Protein 6I8X (pdb70)

Secondary structure (DSSP, 8-state):
--SSSSPPPPGGG-EEEEEEEEESHHHHHHHTT--HHHHHHHHSS-EEEEEEE-TT--TT-EEEEEEESS-EEEEEEE-TT--EEEE-TTSSEEEEEEEEEETTEEEEEEEESS-TT-EEEEEEEEETTEEEEEEEETTEEEEEEEEE-/-PPPGGG-EEEEEEEEESHHHHHHHTT--HHHHHHHHH--EEEEEEE-TT--TT-EEEEEEESS-EEEEEEE-TT--EEEE-TTSSEEEEEEEEEETTEEEEEEEESS-TT-EEEEEEEEETTEEEEEEEETTEEEEEEEEE-

InterPro domains:
  IPR000463 Cytosolic fatty-acid binding [PR00178] (27-49)
  IPR000463 Cytosolic fatty-acid binding [PR00178] (91-107)
  IPR000463 Cytosolic fatty-acid binding [PR00178] (142-162)
  IPR000463 Cytosolic fatty-acid binding [PS00214] (29-46)
  IPR012674 Calycin [G3DSA:2.40.128.20] (17-162)
  IPR012674 Calycin [SSF50814] (25-162)
  IPR040094 Fatty acid-binding protein homologue 1/2/3/4 [PTHR22725] (1-163)

Foldseek 3Di:
DQPDPFDAQPPLPAAKWKFDDKDQQQVQVVLVPDDDVVSVCVVVKIWMKHKDAAPVPDPQFIWIKIDIPDDIFIDGGHHAPDWDWDQDRVRAIWTWHWHAPDNFKIKIWTAGPVHNVDIFIWIWGHDPQWIWIWGDHPRRIMIITIGGD/DAQDPLPAAKWWWDDKDQVQVQVVLVPDDDVRSCCVVVKIWMKHKDAAPVPDPQFIWIWIDIPDDIFIDGGDHAPDWDWDQDRVRAIWTWHWHAPDNFKIKIWTAGPVHNVDIFIWIWGDDPQWTWIWGDHPHRIMIITIGGD

Organism: Ascaris suum (NCBI:txid6253)

Nearest PDB structures (foldseek):
  6i8x-assembly2_B  TM=1.005E+00  e=1.042E-25  Ascaris suum
  6i9f-assembly1_A  TM=9.471E-01  e=2.952E-22  Ascaris suum
  7a9y-assembly1_AAA  TM=8.278E-01  e=1.808E-08  Homo sapiens
  2cbr-assembly1_A  TM=7.992E-01  e=4.791E-08  Bos taurus
  7aa0-assembly1_BBB  TM=8.099E-01  e=1.727E-07  Homo sapiens

Radius of gyration: 20.91 Å; Cα contacts (8 Å, |Δi|>4): 646; chains: 2; bounding box: 48×38×57 Å

Solvent-accessible surface area: 15368 Å² total; per-residue (Å²): 140,68,129,149,84,57,94,56,4,25,117,71,0,29,16,6,0,87,26,86,129,49,87,84,12,42,83,5,6,110,20,54,65,80,48,162,130,98,21,41,91,50,53,145,22,43,16,32,7,10,3,86,94,6,86,66,62,116,92,14,66,4,2,0,10,8,9,18,25,141,64,20,4,69,3,120,39,4,12,16,46,76,88,41,91,41,65,4,76,67,66,58,75,13,81,0,28,0,43,28,165,62,86,69,6,0,14,5,33,23,47,59,55,134,62,94,123,20,72,8,68,37,58,0,87,62,98,60,86,62,0,7,14,82,22,63,57,171,78,35,68,6,11,13,28,4,64,74,98,136,95,4,30,120,72,0,28,12,3,0,98,27,82,125,54,103,83,13,44,82,5,6,113,27,52,66,80,44,169,128,97,21,34,93,51,57,143,22,40,13,31,8,12,3,85,95,9,83,67,63,110,120,73,64,3,3,1,16,7,9,18,23,148,63,22,4,61,4,138,42,5,16,13,45,75,87,43,90,42,65,5,77,68,64,50,73,12,77,0,27,0,46,33,148,52,93,70,1,0,20,5,30,22,40,55,57,122,63,93,121,26,70,9,66,36,39,0,88,64,93,63,87,40,0,10,13,75,21,59,46,168,77,34,68,5,21,12,31,4,69,75,93

CATH classification: 2.40.128.20

B-factor: mean 47.13, std 15.4, range [23.74, 111.96]

Structure (mmCIF, N/CA/C/O backbone):
data_6I8X
#
_entry.id   6I8X
#
_cell.length_a   102.254
_cell.length_b   102.254
_cell.length_c   103.392
_cell.angle_alpha   90.00
_cell.angle_beta   90.00
_cell.angle_gamma   90.00
#
_symmetry.space_group_name_H-M   'I 4'
#
loop_
_entity.id
_entity.type
_entity.pdbx_description
1 polymer 'Fatty acid-binding protein homolog'
2 non-polymer 'VACCENIC ACID'
3 non-polymer 1,2-ETHANEDIOL
4 non-polymer TRIS(HYDROXYETHYL)AMINOMETHANE
5 water water
#
loop_
_atom_site.group_PDB
_atom_site.id
_atom_site.type_symbol
_atom_site.label_atom_id
_atom_site.label_alt_id
_atom_site.label_comp_id
_atom_site.label_asym_id
_atom_site.label_entity_id
_atom_site.label_seq_id
_atom_site.pdbx_PDB_ins_code
_atom_site.Cartn_x
_atom_site.Cartn_y
_atom_site.Cartn_z
_atom_site.occupancy
_atom_site.B_iso_or_equiv
_atom_site.auth_seq_id
_atom_site.auth_comp_id
_atom_site.auth_asym_id
_atom_site.auth_atom_id
_atom_site.pdbx_PDB_model_num
ATOM 1 N N . HIS A 1 1 ? 31.663 33.080 63.493 1.00 81.97 -5 HIS A N 1
ATOM 2 C CA . HIS A 1 1 ? 31.444 31.883 64.307 1.00 80.55 -5 HIS A CA 1
ATOM 3 C C . HIS A 1 1 ? 30.004 31.785 64.819 1.00 79.57 -5 HIS A C 1
ATOM 4 O O . HIS A 1 1 ? 29.393 32.792 65.192 1.00 79.99 -5 HIS A O 1
ATOM 11 N N . HIS A 1 2 ? 29.488 30.550 64.857 1.00 70.88 -4 HIS A N 1
ATOM 12 C CA . HIS A 1 2 ? 28.106 30.218 65.195 1.00 67.53 -4 HIS A CA 1
ATOM 13 C C . HIS A 1 2 ? 27.788 29.927 66.699 1.00 62.07 -4 HIS A C 1
ATOM 14 O O . HIS A 1 2 ? 26.619 29.638 66.998 1.00 61.28 -4 HIS A O 1
ATOM 21 N N . HIS A 1 3 ? 28.774 30.053 67.628 1.00 52.27 -3 HIS A N 1
ATOM 22 C CA . HIS A 1 3 ? 28.575 29.790 69.075 1.00 49.70 -3 HIS A CA 1
ATOM 23 C C . HIS A 1 3 ? 28.749 31.057 69.970 1.00 48.24 -3 HIS A C 1
ATOM 24 O O . HIS A 1 3 ? 29.408 31.014 71.023 1.00 45.35 -3 HIS A O 1
ATOM 31 N N . HIS A 1 4 ? 28.186 32.202 69.49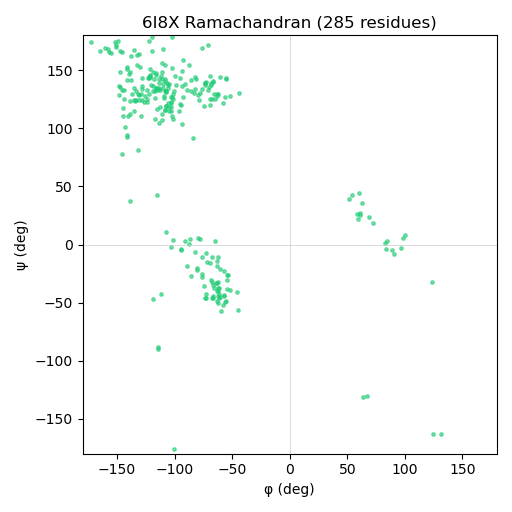8 1.00 43.05 -2 HIS A N 1
ATOM 32 C CA . HIS A 1 4 ? 28.332 33.504 70.143 1.00 42.32 -2 HIS A CA 1
ATOM 33 C C . HIS A 1 4 ? 27.038 34.345 70.179 1.00 43.81 -2 HIS A C 1
ATOM 34 O O . HIS A 1 4 ? 27.106 35.569 70.108 1.00 42.25 -2 HIS A O 1
ATOM 41 N N . GLY A 1 5 ? 25.884 33.703 70.379 1.00 40.72 -1 GLY A N 1
ATOM 42 C CA . GLY A 1 5 ? 24.635 34.447 70.532 1.00 41.77 -1 GLY A CA 1
ATOM 43 C C . GLY A 1 5 ? 23.516 34.104 69.578 1.00 45.63 -1 GLY A C 1
ATOM 44 O O . GLY A 1 5 ? 22.340 34.183 69.938 1.00 45.90 -1 GLY A O 1
ATOM 45 N N . SER A 1 6 ? 23.860 33.715 68.371 1.00 42.26 0 SER A N 1
ATOM 46 C CA . SER A 1 6 ? 22.854 33.320 67.395 1.00 41.26 0 SER A CA 1
ATOM 47 C C . SER A 1 6 ? 22.655 31.798 67.462 1.00 46.91 0 SER A C 1
ATOM 48 O O . SER A 1 6 ? 23.593 31.064 67.802 1.00 45.80 0 SER A O 1
ATOM 51 N N . LYS A 1 7 ? 21.421 31.335 67.163 1.00 44.36 1 LYS A N 1
ATOM 52 C CA . LYS A 1 7 ? 21.053 29.918 67.170 1.00 42.94 1 LYS A CA 1
ATOM 53 C C . LYS A 1 7 ? 21.469 29.230 65.859 1.00 43.77 1 LYS A C 1
ATOM 54 O O . LYS A 1 7 ? 21.438 29.863 64.804 1.00 42.03 1 LYS A O 1
ATOM 60 N N . THR A 1 8 ? 21.900 27.956 65.935 1.00 40.60 2 THR A N 1
ATOM 61 C CA . THR A 1 8 ? 22.276 27.182 64.739 1.00 40.41 2 THR A CA 1
ATOM 62 C C . THR A 1 8 ? 21.117 26.257 64.368 1.00 43.67 2 THR A C 1
ATOM 63 O O . THR A 1 8 ? 20.542 25.599 65.238 1.00 44.25 2 THR A O 1
ATOM 67 N N . LEU A 1 9 ? 20.748 26.242 63.090 1.00 38.67 3 LEU A N 1
ATOM 68 C CA . LEU A 1 9 ? 19.690 25.352 62.625 1.00 37.35 3 LEU A CA 1
ATOM 69 C C . LEU A 1 9 ? 20.286 23.937 62.593 1.00 40.88 3 LEU A C 1
ATOM 70 O O . LEU A 1 9 ? 21.298 23.720 61.924 1.00 40.65 3 LEU A O 1
ATOM 75 N N . PRO A 1 10 ? 19.729 22.981 63.359 1.00 38.35 4 PRO A N 1
ATOM 76 C CA . PRO A 1 10 ? 20.230 21.598 63.277 1.00 38.62 4 PRO A CA 1
ATOM 77 C C . PRO A 1 10 ? 20.191 21.075 61.831 1.00 41.60 4 PRO A C 1
ATOM 78 O O . PRO A 1 10 ? 19.264 21.414 61.105 1.00 40.07 4 PRO A O 1
ATOM 82 N N . ASP A 1 11 ? 21.205 20.269 61.418 1.00 39.77 5 ASP A N 1
ATOM 83 C CA . ASP A 1 11 ? 21.353 19.663 60.081 1.00 39.45 5 ASP A CA 1
ATOM 84 C C . ASP A 1 11 ? 20.133 18.855 59.638 1.00 40.77 5 ASP A C 1
ATOM 85 O O . ASP A 1 11 ? 19.908 18.701 58.444 1.00 39.59 5 ASP A O 1
ATOM 90 N N . LYS A 1 12 ? 19.374 18.343 60.626 1.00 35.37 6 LYS A N 1
ATOM 91 C CA . LYS A 1 12 ? 18.088 17.640 60.582 1.00 34.85 6 LYS A CA 1
ATOM 92 C C . LYS A 1 12 ? 17.121 18.392 59.643 1.00 37.66 6 LYS A C 1
ATOM 93 O O . LYS A 1 12 ? 16.326 17.778 58.953 1.00 37.27 6 LYS A O 1
ATOM 99 N N . PHE A 1 13 ? 17.131 19.733 59.715 1.00 33.07 7 PHE A N 1
ATOM 100 C CA . PHE A 1 13 ? 16.221 20.611 58.992 1.00 31.96 7 PHE A CA 1
ATOM 101 C C . PHE A 1 13 ? 16.761 21.129 57.669 1.00 36.83 7 PHE A C 1
ATOM 102 O O . PHE A 1 13 ? 16.028 21.782 56.943 1.00 39.16 7 PHE A O 1
ATOM 110 N N . LEU A 1 14 ? 18.009 20.825 57.340 1.00 33.56 8 LEU A N 1
ATOM 111 C CA . LEU A 1 14 ? 18.614 21.248 56.086 1.00 34.12 8 LEU A CA 1
ATOM 112 C C . LEU A 1 14 ? 18.310 20.280 54.965 1.00 36.52 8 LEU A C 1
ATOM 113 O O . LEU A 1 14 ? 18.320 19.060 55.170 1.00 36.33 8 LEU A O 1
ATOM 118 N N . G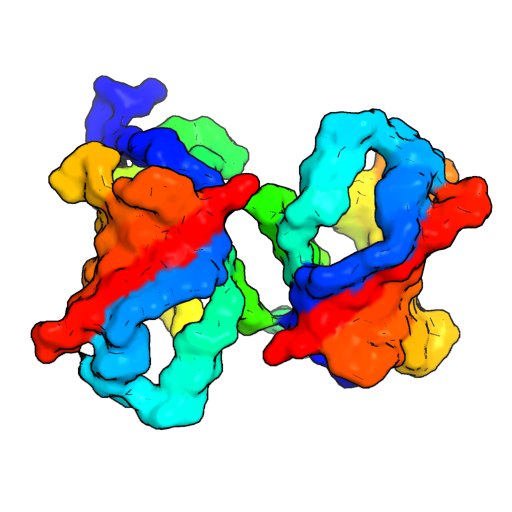LY A 1 15 ? 18.070 20.838 53.785 1.00 30.11 9 GLY A N 1
ATOM 119 C CA . GLY A 1 15 ? 17.824 20.051 52.590 1.00 28.82 9 GLY A CA 1
ATOM 120 C C . GLY A 1 15 ? 16.530 20.357 51.873 1.00 29.61 9 GLY A C 1
ATOM 121 O O . GLY A 1 15 ? 15.910 21.392 52.103 1.00 28.62 9 GLY A O 1
ATOM 122 N N . THR A 1 16 ? 16.140 19.431 51.009 1.00 26.52 10 THR A N 1
ATOM 123 C CA . THR A 1 16 ? 14.945 19.434 50.161 1.00 27.17 10 THR A CA 1
ATOM 124 C C . THR A 1 16 ? 13.959 18.395 50.689 1.00 30.61 10 THR A C 1
ATOM 125 O O . THR A 1 16 ? 14.324 17.241 50.903 1.00 29.46 10 THR A O 1
ATOM 129 N N . PHE A 1 17 ? 12.704 18.801 50.822 1.00 27.68 11 PHE A N 1
ATOM 130 C CA . PHE A 1 17 ? 11.641 17.948 51.347 1.00 27.76 11 PHE A CA 1
ATOM 131 C C . PHE A 1 17 ? 10.405 18.069 50.463 1.00 30.18 11 PHE A C 1
ATOM 132 O O . PHE A 1 17 ? 9.896 19.162 50.233 1.00 29.00 11 PHE A O 1
ATOM 140 N N . LYS A 1 18 ? 9.944 16.950 49.948 1.00 28.74 12 LYS A N 1
ATOM 141 C CA . LYS A 1 18 ? 8.783 16.918 49.054 1.00 28.81 12 LYS A CA 1
ATOM 142 C C . LYS A 1 18 ? 7.513 16.429 49.773 1.00 30.64 12 LYS A C 1
ATOM 143 O O . LYS A 1 18 ? 7.502 15.327 50.316 1.00 28.58 12 LYS A O 1
ATOM 149 N N . LEU A 1 19 ? 6.423 17.220 49.696 1.00 29.13 13 LEU A N 1
ATOM 150 C CA . LEU A 1 19 ? 5.106 16.848 50.241 1.00 29.48 13 LEU A CA 1
ATOM 151 C C . LEU A 1 19 ? 4.609 15.524 49.613 1.00 35.87 13 LEU A C 1
ATOM 152 O O . LEU A 1 19 ? 4.456 15.415 48.387 1.00 32.02 13 LEU A O 1
ATOM 157 N N . GLU A 1 20 ? 4.348 14.534 50.488 1.00 36.44 14 GLU A N 1
ATOM 158 C CA . GLU A 1 20 ? 3.925 13.183 50.137 1.00 37.26 14 GLU A CA 1
ATOM 159 C C . GLU A 1 20 ? 2.482 12.871 50.565 1.00 41.36 14 GLU A C 1
ATOM 160 O O . GLU A 1 20 ? 1.759 12.219 49.831 1.00 42.17 14 GLU A O 1
ATOM 166 N N . ARG A 1 21 ? 2.089 13.287 51.771 1.00 37.30 15 ARG A N 1
ATOM 167 C CA . ARG A 1 21 ? 0.778 13.029 52.368 1.00 37.05 15 ARG A CA 1
ATOM 168 C C . ARG A 1 21 ? 0.547 13.937 53.562 1.00 36.02 15 ARG A C 1
ATOM 169 O O . ARG A 1 21 ? 1.471 14.537 54.067 1.00 35.03 15 ARG A O 1
ATOM 177 N N . ASP A 1 22 ? -0.679 14.004 54.025 1.00 31.94 16 ASP A N 1
ATOM 178 C CA . ASP A 1 22 ? -1.081 14.791 55.173 1.00 31.78 16 ASP A CA 1
ATOM 179 C C . ASP A 1 22 ? -2.246 14.105 55.863 1.00 35.27 16 ASP A C 1
ATOM 180 O O . ASP A 1 22 ? -2.732 13.085 55.381 1.00 33.59 16 ASP A O 1
ATOM 185 N N . GLU A 1 23 ? -2.671 14.644 57.003 1.00 33.07 17 GLU A N 1
ATOM 186 C CA . GLU A 1 23 ? -3.762 14.108 57.818 1.00 33.28 17 GLU A CA 1
ATOM 187 C C . GLU A 1 23 ? -4.588 15.283 58.252 1.00 36.06 17 GLU A C 1
ATOM 188 O O . GLU A 1 23 ? -4.019 16.249 58.770 1.00 34.28 17 GLU A O 1
ATOM 194 N N . ASN A 1 24 ? -5.924 15.217 58.050 1.00 33.30 18 ASN A N 1
ATOM 195 C CA . ASN A 1 24 ? -6.878 16.242 58.488 1.00 32.68 18 ASN A CA 1
ATOM 196 C C . ASN A 1 24 ? -6.622 17.656 57.916 1.00 35.94 18 ASN A C 1
ATOM 197 O O . ASN A 1 24 ? -7.014 18.650 58.541 1.00 34.74 18 ASN A O 1
ATOM 202 N N . PHE A 1 25 ? -5.976 17.763 56.737 1.00 32.74 19 PHE A N 1
ATOM 203 C CA . PHE A 1 25 ? -5.706 19.099 56.165 1.00 31.68 19 PHE A CA 1
ATOM 204 C C . PHE A 1 25 ? -6.987 19.834 55.751 1.00 34.76 19 PHE A C 1
ATOM 205 O O . PHE A 1 25 ? -7.069 21.042 55.930 1.00 34.79 19 PHE A O 1
ATOM 213 N N . ASP A 1 26 ? -7.997 19.107 55.271 1.00 32.30 20 ASP A N 1
ATOM 214 C CA . ASP A 1 26 ? -9.280 19.686 54.853 1.00 32.60 20 ASP A CA 1
ATOM 215 C C . ASP A 1 26 ? -10.045 20.383 55.992 1.00 35.27 20 ASP A C 1
ATOM 216 O O . ASP A 1 26 ? -10.497 21.510 55.808 1.00 34.43 20 ASP A O 1
ATOM 221 N N . GLU A 1 27 ? -10.224 19.716 57.131 1.00 33.06 21 GLU A N 1
ATOM 222 C CA . GLU A 1 27 ? -10.939 20.332 58.252 1.00 34.82 21 GLU A CA 1
ATOM 223 C C . GLU A 1 27 ? -10.182 21.547 58.791 1.00 38.07 21 GLU A C 1
ATOM 224 O O . GLU A 1 27 ? -10.811 22.521 59.213 1.00 38.65 21 GLU A O 1
ATOM 230 N N . TYR A 1 28 ? -8.835 21.498 58.743 1.00 33.05 22 TYR A N 1
ATOM 231 C CA . TYR A 1 28 ? -7.975 22.603 59.154 1.00 32.41 22 TYR A CA 1
ATOM 232 C C . TYR A 1 28 ? -8.217 23.808 58.261 1.00 35.89 22 TYR A C 1
ATOM 233 O O . TYR A 1 28 ? -8.339 24.907 58.776 1.00 36.73 22 TYR A O 1
ATOM 242 N N . LEU A 1 29 ? -8.227 23.607 56.925 1.00 32.53 23 LEU A N 1
ATOM 243 C CA . LEU A 1 29 ? -8.456 24.669 55.938 1.00 33.11 23 LEU A CA 1
ATOM 244 C C . LEU A 1 29 ? -9.849 25.259 56.086 1.00 37.63 23 LEU A C 1
ATOM 245 O O . LEU A 1 29 ? -10.031 26.459 55.908 1.00 38.49 23 LEU A O 1
ATOM 250 N N . LYS A 1 30 ? -10.806 24.421 56.477 1.00 34.38 24 LYS A N 1
ATOM 251 C CA . LYS A 1 30 ? -12.186 24.804 56.761 1.00 35.82 24 LYS A CA 1
ATOM 252 C C . LYS A 1 30 ? -12.238 25.708 58.011 1.00 40.50 24 LYS A C 1
ATOM 253 O O . LYS A 1 30 ? -12.877 26.760 57.965 1.00 41.26 24 LYS A O 1
ATOM 259 N N . ALA A 1 31 ? -11.516 25.332 59.096 1.00 36.51 25 ALA A N 1
ATOM 260 C CA . ALA A 1 31 ? -11.461 26.114 60.344 1.00 37.13 25 ALA A CA 1
ATOM 261 C C . ALA A 1 31 ? -10.843 27.503 60.089 1.00 42.40 25 ALA A C 1
ATOM 262 O O . ALA A 1 31 ? -11.256 28.490 60.684 1.00 44.84 25 ALA A O 1
ATOM 264 N N . ARG A 1 32 ? -9.918 27.564 59.142 1.00 38.67 26 ARG A N 1
ATOM 265 C CA . ARG A 1 32 ? -9.209 28.747 58.672 1.00 39.37 26 ARG A CA 1
ATOM 266 C C . ARG A 1 32 ? -10.089 29.626 57.741 1.00 45.11 26 ARG A C 1
ATOM 267 O O . ARG A 1 32 ? -9.707 30.745 57.431 1.00 47.02 26 ARG A O 1
ATOM 275 N N . GLY A 1 33 ? -11.247 29.118 57.308 1.00 40.80 27 GLY A N 1
ATOM 276 C CA . GLY A 1 33 ? -12.187 29.878 56.497 1.00 40.65 27 GLY A CA 1
ATOM 277 C C . GLY A 1 33 ? -12.207 29.638 55.004 1.00 43.78 27 GLY A C 1
ATOM 278 O O . GLY A 1 33 ? -12.916 30.349 54.290 1.00 44.48 27 GLY A O 1
ATOM 279 N N . TYR A 1 34 ? -11.482 28.627 54.509 1.00 38.61 28 TYR A N 1
ATOM 280 C CA . TYR A 1 34 ? -11.503 28.313 53.086 1.00 36.78 28 TYR A CA 1
ATOM 281 C C . TYR A 1 34 ? -12.730 27.508 52.652 1.00 39.38 28 TYR A C 1
ATOM 282 O O . TYR A 1 34 ? -13.051 26.456 53.232 1.00 37.54 28 TYR A O 1
ATOM 291 N N . GLY A 1 35 ? -13.392 28.015 51.609 1.00 36.07 29 GLY A N 1
ATOM 292 C CA . GLY A 1 35 ? -14.513 27.364 50.936 1.00 35.37 29 GLY A CA 1
ATOM 293 C C . GLY A 1 35 ? -14.011 26.157 50.151 1.00 36.96 29 GLY A C 1
ATOM 294 O O . GLY A 1 35 ? -12.787 25.942 50.026 1.00 33.32 29 GLY A O 1
ATOM 295 N N . TRP A 1 36 ? -14.952 25.354 49.626 1.00 33.52 30 TRP A N 1
ATOM 296 C CA . TRP A 1 36 ? -14.638 24.079 48.984 1.00 33.57 30 TRP A CA 1
ATOM 297 C C . TRP A 1 36 ? -13.609 24.173 47.809 1.00 36.04 30 TRP A C 1
ATOM 298 O O . TRP A 1 36 ? -12.662 23.387 47.782 1.00 34.79 30 TRP A O 1
ATOM 309 N N . ILE A 1 37 ? -13.810 25.100 46.872 1.00 33.45 31 ILE A N 1
ATOM 310 C CA . ILE A 1 37 ? -12.979 25.302 45.680 1.00 33.08 31 ILE A CA 1
ATOM 311 C C . ILE A 1 37 ? -11.528 25.586 46.055 1.00 36.82 31 ILE A C 1
ATOM 312 O O . ILE A 1 37 ? -10.614 24.897 45.572 1.00 36.35 31 ILE A O 1
ATOM 317 N N . MET A 1 38 ? -11.319 26.573 46.955 1.00 34.43 32 MET A N 1
ATOM 318 C CA . MET A 1 38 ? -10.009 26.971 47.445 1.00 33.59 32 MET A CA 1
ATOM 319 C C . MET A 1 38 ? -9.325 25.856 48.188 1.00 36.44 32 MET A C 1
ATOM 320 O O . MET A 1 38 ? -8.139 25.641 47.965 1.00 37.59 32 MET A O 1
ATOM 325 N N . ARG A 1 39 ? -10.063 25.095 49.004 1.00 32.75 33 ARG A N 1
ATOM 326 C CA . ARG A 1 39 ? -9.499 23.950 49.731 1.00 32.68 33 ARG A CA 1
ATOM 327 C C . ARG A 1 39 ? -8.958 22.887 48.794 1.00 34.04 33 ARG A C 1
ATOM 328 O O . ARG A 1 39 ? -7.897 22.352 49.064 1.00 33.75 33 ARG A O 1
ATOM 336 N N . GLN A 1 40 ? -9.679 22.570 47.708 1.00 30.47 34 GLN A N 1
ATOM 337 C CA . GLN A 1 40 ? -9.225 21.530 46.776 1.00 30.28 34 GLN A CA 1
ATOM 338 C C . GLN A 1 40 ? -7.901 21.877 46.164 1.00 34.58 34 GLN A C 1
ATOM 339 O O . GLN A 1 40 ? -7.041 21.008 46.115 1.00 34.06 34 GLN A O 1
ATOM 345 N N . VAL A 1 41 ? -7.729 23.146 45.715 1.00 32.52 35 VAL A N 1
ATOM 346 C CA . VAL A 1 41 ? -6.520 23.601 45.011 1.00 33.22 35 VAL A CA 1
ATOM 347 C C . VAL A 1 41 ? -5.380 23.751 45.994 1.00 37.97 35 VAL A C 1
ATOM 348 O O . VAL A 1 41 ? -4.249 23.390 45.656 1.00 37.45 35 VAL A O 1
ATOM 352 N N . ILE A 1 42 ? -5.677 24.193 47.233 1.00 35.81 36 ILE A N 1
ATOM 353 C CA . ILE A 1 42 ? -4.647 24.293 48.272 1.00 34.82 36 ILE A CA 1
ATOM 354 C C . ILE A 1 42 ? -4.132 22.908 48.702 1.00 41.25 36 ILE A C 1
ATOM 355 O O . ILE A 1 42 ? -2.914 22.722 48.845 1.00 39.94 36 ILE A O 1
ATOM 360 N N . LYS A 1 43 ? -5.053 21.961 48.944 1.00 39.61 37 LYS A N 1
ATOM 361 C CA . LYS A 1 43 ? -4.680 20.650 49.487 1.00 40.78 37 LYS A CA 1
ATOM 362 C C . LYS A 1 43 ? -4.130 19.656 48.456 1.00 46.73 37 LYS A C 1
ATOM 363 O O . LYS A 1 43 ? -3.446 18.70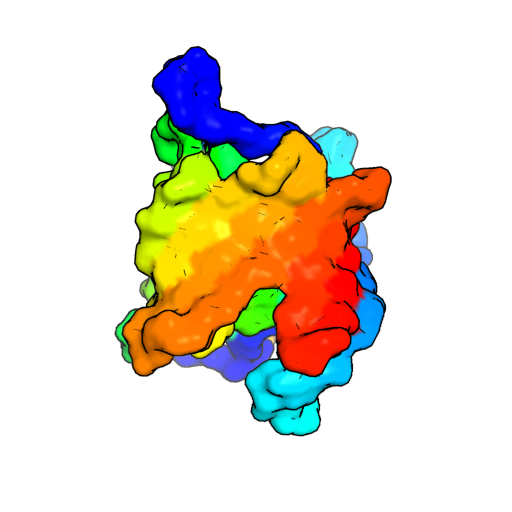7 48.839 1.00 47.68 37 LYS A O 1
ATOM 369 N N . LEU A 1 44 ? -4.394 19.851 47.184 1.00 44.76 38 LEU A N 1
ATOM 370 C CA . LEU A 1 44 ? -3.872 18.884 46.243 1.00 45.69 38 LEU A CA 1
ATOM 371 C C . LEU A 1 44 ? -2.698 19.445 45.424 1.00 45.20 38 LEU A C 1
ATOM 372 O O . LEU A 1 44 ? -2.180 18.771 44.543 1.00 44.40 38 LEU A O 1
ATOM 377 N N . ALA A 1 45 ? -2.179 20.617 45.818 1.00 39.42 39 ALA A N 1
ATOM 378 C CA . ALA A 1 45 ? -1.008 21.169 45.151 1.00 37.99 39 ALA A CA 1
ATOM 379 C C . ALA A 1 45 ? 0.298 20.543 45.652 1.00 37.45 39 ALA A C 1
ATOM 380 O O . ALA A 1 45 ? 0.439 20.270 46.857 1.00 34.46 39 ALA A O 1
ATOM 382 N N . GLY A 1 46 ? 1.232 20.348 44.712 1.00 31.89 40 GLY A N 1
ATOM 383 C CA . GLY A 1 46 ? 2.573 19.836 44.975 1.00 30.74 40 GLY A CA 1
ATOM 384 C C . GLY A 1 46 ? 3.368 20.893 45.713 1.00 35.32 40 GLY A C 1
ATOM 385 O O . GLY A 1 46 ? 3.266 22.086 45.391 1.00 35.06 40 GLY A O 1
ATOM 386 N N . VAL A 1 47 ? 4.102 20.477 46.759 1.00 29.80 41 VAL A N 1
ATOM 387 C CA . VAL A 1 47 ? 4.934 21.372 47.578 1.00 28.42 41 VAL A CA 1
ATOM 388 C C . VAL A 1 47 ? 6.327 20.747 47.793 1.00 33.27 41 VAL A C 1
ATOM 389 O O . VAL A 1 47 ? 6.468 19.560 48.110 1.00 33.03 41 VAL A O 1
ATOM 393 N N . THR A 1 48 ? 7.345 21.559 47.576 1.00 30.67 42 THR A N 1
ATOM 394 C CA . THR A 1 48 ? 8.729 21.221 47.812 1.00 30.22 42 THR A CA 1
ATOM 395 C C . THR A 1 48 ? 9.296 22.325 48.705 1.00 33.05 42 THR A C 1
ATOM 396 O O . THR A 1 48 ? 9.252 23.504 48.340 1.00 32.21 42 THR A O 1
ATOM 400 N N . LYS A 1 49 ? 9.820 21.935 49.862 1.00 29.87 43 LYS A N 1
ATOM 401 C CA . LYS A 1 49 ? 10.425 22.867 50.806 1.00 29.89 43 LYS A CA 1
ATOM 402 C C . LYS A 1 49 ? 11.924 22.726 50.750 1.00 32.29 43 LYS A C 1
ATOM 403 O O . LYS A 1 49 ? 12.432 21.630 50.619 1.00 31.58 43 LYS A O 1
ATOM 409 N N . LYS A 1 50 ? 12.633 23.840 50.787 1.00 31.05 44 LYS A N 1
ATOM 410 C CA . LYS A 1 50 ? 14.097 23.833 50.746 1.00 30.65 44 LYS A CA 1
ATOM 411 C C . LYS A 1 50 ? 14.601 24.706 51.838 1.00 34.46 44 LYS A C 1
ATOM 412 O O . LYS A 1 50 ? 14.128 25.819 51.987 1.00 34.87 44 LYS A O 1
ATOM 418 N N . PHE A 1 51 ? 15.509 24.178 52.638 1.00 32.14 45 PHE A N 1
ATOM 419 C CA . PHE A 1 51 ? 16.187 24.891 53.722 1.00 32.12 45 PHE A CA 1
ATOM 420 C C . PHE A 1 51 ? 17.677 24.722 53.473 1.00 36.21 45 PHE A C 1
ATOM 421 O O . PHE A 1 51 ? 18.149 23.604 53.257 1.00 35.57 45 PHE A O 1
ATOM 429 N N . ARG A 1 52 ? 18.413 25.829 53.450 1.00 34.08 46 ARG A N 1
ATOM 430 C CA . ARG A 1 52 ? 19.859 25.776 53.284 1.00 34.58 46 ARG A CA 1
ATOM 431 C C . ARG A 1 52 ? 20.555 26.881 54.082 1.00 38.68 46 ARG A C 1
ATOM 432 O O . ARG A 1 52 ? 19.902 27.850 54.479 1.00 36.70 46 ARG A O 1
ATOM 440 N N . ASN A 1 53 ? 21.896 26.760 54.252 1.00 37.06 47 ASN A N 1
ATOM 441 C CA . ASN A 1 53 ? 22.751 27.799 54.826 1.00 38.19 47 ASN A CA 1
ATOM 442 C C . ASN A 1 53 ? 22.685 28.911 53.777 1.00 43.83 47 ASN A C 1
ATOM 443 O O . ASN A 1 53 ? 22.619 28.603 52.588 1.00 43.75 47 ASN A O 1
ATOM 448 N N . ALA A 1 54 ? 22.621 30.178 54.197 1.00 42.47 48 ALA A N 1
ATOM 449 C CA . ALA A 1 54 ? 22.498 31.308 53.260 1.00 42.89 48 ALA A CA 1
ATOM 450 C C . ALA A 1 54 ? 23.543 31.297 52.141 1.00 48.57 48 ALA A C 1
ATOM 451 O O . ALA A 1 54 ? 24.736 31.223 52.420 1.00 48.49 48 ALA A O 1
ATOM 453 N N . ALA A 1 55 ? 23.085 31.402 50.876 1.00 46.94 49 ALA A N 1
ATOM 454 C CA . ALA A 1 55 ? 23.943 31.435 49.685 1.00 48.15 49 ALA A CA 1
ATOM 455 C C . ALA A 1 55 ? 24.973 32.579 49.755 1.00 53.48 49 ALA A C 1
ATOM 456 O O . ALA A 1 55 ? 26.029 32.494 49.130 1.00 53.91 49 ALA A O 1
ATOM 458 N N . SER A 1 56 ? 24.678 33.623 50.555 1.00 50.19 50 SER A N 1
ATOM 459 C CA . SER A 1 56 ? 25.554 34.778 50.777 1.00 51.15 50 SER A CA 1
ATOM 460 C C . SER A 1 56 ? 26.800 34.432 51.643 1.00 56.16 50 SER A C 1
ATOM 461 O O . SER A 1 56 ? 27.743 35.230 51.710 1.00 58.17 50 SER A O 1
ATOM 464 N N . GLY A 1 57 ? 26.775 33.276 52.310 1.00 50.73 51 GLY A N 1
ATOM 465 C CA . GLY A 1 57 ? 27.883 32.798 53.130 1.00 50.38 51 GLY A CA 1
ATOM 466 C C . GLY A 1 57 ? 27.926 33.322 54.549 1.00 54.43 51 GLY A C 1
ATOM 467 O O . GLY A 1 57 ? 28.863 33.003 55.292 1.00 53.03 51 GLY A O 1
ATOM 468 N N . LYS A 1 58 ? 26.915 34.119 54.947 1.00 52.00 52 LYS A N 1
ATOM 469 C CA . LYS A 1 58 ? 26.838 34.673 56.309 1.00 52.17 52 LYS A CA 1
ATOM 470 C C . LYS A 1 58 ? 26.547 33.538 57.319 1.00 53.52 52 LYS A C 1
ATOM 471 O O . LYS A 1 58 ? 25.546 32.832 57.156 1.00 51.61 52 LYS A O 1
ATOM 477 N N . PRO A 1 59 ? 27.441 33.296 58.315 1.00 49.82 53 PRO A N 1
ATOM 478 C CA . PRO A 1 59 ? 27.182 32.217 59.296 1.00 48.33 53 PRO A CA 1
ATOM 479 C C . PRO A 1 59 ? 25.894 32.426 60.108 1.00 50.17 53 PRO A C 1
ATOM 480 O O . PRO A 1 59 ? 25.553 33.568 60.435 1.00 48.96 53 PRO A O 1
ATOM 484 N N . ASP A 1 60 ? 25.184 31.306 60.425 1.00 45.03 54 ASP A N 1
ATOM 485 C CA . ASP A 1 60 ? 23.903 31.264 61.167 1.00 43.33 54 ASP A CA 1
ATOM 486 C C . ASP A 1 60 ? 22.774 32.064 60.466 1.00 43.81 54 ASP A C 1
ATOM 487 O O . ASP A 1 60 ? 21.778 32.444 61.090 1.00 41.26 54 ASP A O 1
ATOM 492 N N . ARG A 1 61 ? 22.938 32.276 59.156 1.00 39.43 55 ARG A N 1
ATOM 493 C CA . ARG A 1 61 ? 21.919 32.845 58.286 1.00 39.45 55 ARG A CA 1
ATOM 494 C C . ARG A 1 61 ? 21.493 31.772 57.297 1.00 43.97 55 ARG A C 1
ATOM 495 O O . ARG A 1 61 ? 22.315 30.934 56.880 1.00 43.47 55 ARG A O 1
ATOM 503 N N . TYR A 1 62 ? 20.182 31.745 56.990 1.00 39.32 56 TYR A N 1
ATOM 504 C CA . TYR A 1 62 ? 19.582 30.710 56.157 1.00 35.88 56 TYR A CA 1
ATOM 505 C C . TYR A 1 62 ? 18.712 31.224 55.044 1.00 39.92 56 TYR A C 1
ATOM 506 O O . TYR A 1 62 ? 18.260 32.369 55.060 1.00 39.63 56 TYR A O 1
ATOM 515 N N . ASP A 1 63 ? 18.436 30.333 54.096 1.00 36.28 57 ASP A N 1
ATOM 516 C CA . ASP A 1 63 ? 17.496 30.553 53.008 1.00 36.12 57 ASP A CA 1
ATOM 517 C C . ASP A 1 63 ? 16.453 29.453 53.069 1.00 38.92 57 ASP A C 1
ATOM 518 O O . ASP A 1 63 ? 16.768 28.304 53.396 1.00 39.43 57 ASP A O 1
ATOM 523 N N . MET A 1 64 ? 15.227 29.795 52.767 1.00 34.70 58 MET A N 1
ATOM 524 C CA . MET A 1 64 ? 14.171 28.801 52.670 1.00 34.79 58 MET A CA 1
ATOM 525 C C . MET A 1 64 ? 13.260 29.154 51.497 1.00 35.84 58 MET A C 1
ATOM 526 O O . MET A 1 64 ? 12.988 30.321 51.215 1.00 33.95 58 MET A O 1
ATOM 531 N N . GLU A 1 65 ? 12.825 28.128 50.804 1.00 33.08 59 GLU A N 1
ATOM 532 C CA . GLU A 1 65 ? 11.935 28.254 49.659 1.00 32.68 59 GLU A CA 1
ATOM 533 C C . GLU A 1 65 ? 10.753 27.348 49.845 1.00 35.00 59 GLU A C 1
ATOM 534 O O . GLU A 1 65 ? 10.896 26.227 50.323 1.00 34.99 59 GLU A O 1
ATOM 540 N N . ASN A 1 66 ? 9.599 27.814 49.418 1.00 32.20 60 ASN A N 1
ATOM 541 C CA . ASN A 1 66 ? 8.379 27.035 49.317 1.00 32.10 60 ASN A CA 1
ATOM 542 C C . ASN A 1 66 ? 8.082 27.050 47.837 1.00 35.14 60 ASN A C 1
ATOM 543 O O . ASN A 1 66 ? 7.750 28.105 47.304 1.00 35.91 60 ASN A O 1
ATOM 548 N N . LEU A 1 67 ? 8.280 25.915 47.166 1.00 31.81 61 LEU A N 1
ATOM 549 C CA . LEU A 1 67 ? 8.028 25.752 45.735 1.00 32.02 61 LEU A CA 1
ATOM 550 C C . LEU A 1 67 ? 6.746 24.960 45.568 1.00 34.79 61 LEU A C 1
ATOM 551 O O . LEU A 1 67 ? 6.662 23.828 46.032 1.00 34.04 61 LEU A O 1
ATOM 556 N N . THR A 1 68 ? 5.708 25.586 45.007 1.00 32.65 62 THR A N 1
ATOM 557 C CA . THR A 1 68 ? 4.414 24.901 44.816 1.00 32.59 62 THR A CA 1
ATOM 558 C C . THR A 1 68 ? 4.038 24.924 43.344 1.00 37.23 62 THR A C 1
ATOM 559 O O . THR A 1 68 ? 4.764 25.510 42.549 1.00 36.93 62 THR A O 1
ATOM 563 N N . THR A 1 69 ? 2.935 24.264 42.987 1.00 35.36 63 THR A N 1
ATOM 564 C CA . THR A 1 69 ? 2.358 24.192 41.630 1.00 36.10 63 THR A CA 1
ATOM 565 C C . THR A 1 69 ? 2.187 25.593 41.050 1.00 39.87 63 THR A C 1
ATOM 566 O O . THR A 1 69 ? 2.492 25.808 39.871 1.00 40.00 63 THR A O 1
ATOM 570 N N . LYS A 1 70 ? 1.764 26.561 41.886 1.00 35.25 64 LYS A N 1
ATOM 571 C CA . LYS A 1 70 ? 1.579 27.923 41.393 1.00 36.53 64 LYS A CA 1
ATOM 572 C C . LYS A 1 70 ? 2.560 28.924 42.035 1.00 45.01 64 LYS A C 1
ATOM 573 O O . LYS A 1 70 ? 3.658 29.112 41.515 1.00 48.54 64 LYS A O 1
ATOM 579 N N . LYS A 1 71 ? 2.196 29.527 43.150 1.00 39.89 65 LYS A N 1
ATOM 580 C CA . LYS A 1 71 ? 3.013 30.493 43.868 1.00 39.08 65 LYS A CA 1
ATOM 581 C C . LYS A 1 71 ? 4.249 29.872 44.505 1.00 39.52 65 LYS A C 1
ATOM 582 O O . LYS A 1 71 ? 4.159 28.816 45.111 1.00 38.36 65 LYS A O 1
ATOM 588 N N . ASP A 1 72 ? 5.385 30.568 44.420 1.00 36.70 66 ASP A N 1
ATOM 589 C CA . ASP A 1 72 ? 6.633 30.199 45.094 1.00 35.24 66 ASP A CA 1
ATOM 590 C C . ASP A 1 72 ? 7.054 31.342 46.012 1.00 39.46 66 ASP A C 1
ATOM 591 O O . ASP A 1 72 ? 6.785 32.493 45.695 1.00 39.79 66 ASP A O 1
ATOM 596 N N . THR A 1 73 ? 7.655 31.026 47.171 1.00 35.23 67 THR A N 1
ATOM 597 C CA . THR A 1 73 ? 8.219 32.011 48.106 1.00 34.73 67 THR A CA 1
ATOM 598 C C . THR A 1 73 ? 9.711 31.750 48.245 1.00 38.55 67 THR A C 1
ATOM 599 O O . THR A 1 73 ? 10.164 30.620 48.063 1.00 36.08 67 THR A O 1
ATOM 603 N N . HIS A 1 74 ? 10.488 32.812 48.483 1.00 38.08 68 HIS A N 1
ATOM 604 C CA . HIS A 1 74 ? 11.943 32.737 48.591 1.00 38.20 68 HIS A CA 1
ATOM 605 C C . HIS A 1 74 ? 12.388 33.716 49.668 1.00 41.55 68 HIS A C 1
ATOM 606 O O . HIS A 1 74 ? 12.457 34.931 49.428 1.00 41.57 68 HIS A O 1
ATOM 613 N N . HIS A 1 75 ? 12.669 33.178 50.862 1.00 37.06 69 HIS A N 1
ATOM 614 C CA . HIS A 1 75 ? 13.115 33.947 52.032 1.00 35.95 69 HIS A CA 1
ATOM 615 C C . HIS A 1 75 ? 14.630 33.798 52.182 1.00 38.90 69 HIS A C 1
ATOM 616 O O . HIS A 1 75 ? 15.114 32.718 52.505 1.00 37.03 69 HIS A O 1
ATOM 623 N N . LYS A 1 76 ? 15.372 34.879 51.886 1.00 37.18 70 LYS A N 1
ATOM 624 C CA . LYS A 1 76 ? 16.839 34.894 51.887 1.00 37.25 70 LYS A CA 1
ATOM 625 C C . LYS A 1 76 ? 17.476 35.624 53.045 1.00 43.14 70 LYS A C 1
ATOM 626 O O . LYS A 1 76 ? 17.041 36.716 53.411 1.00 43.20 70 LYS A O 1
ATOM 632 N N . ASP A 1 77 ? 18.560 35.029 53.575 1.00 40.93 71 ASP A N 1
ATOM 633 C CA . ASP A 1 77 ? 19.414 35.543 54.642 1.00 42.33 71 ASP A CA 1
ATOM 634 C C . ASP A 1 77 ? 18.713 35.800 55.964 1.00 42.78 71 ASP A C 1
ATOM 635 O O . ASP A 1 77 ? 18.977 36.822 56.603 1.00 44.36 71 ASP A O 1
ATOM 640 N N . TRP A 1 78 ? 17.864 34.876 56.398 1.00 35.57 72 TRP A N 1
ATOM 641 C CA . TRP A 1 78 ? 17.204 35.049 57.688 1.00 34.62 72 TRP A CA 1
ATOM 642 C C . TRP A 1 78 ? 17.978 34.363 58.846 1.00 38.35 72 TRP A C 1
ATOM 643 O O . TRP A 1 78 ? 18.796 33.475 58.614 1.00 37.50 72 TRP A O 1
ATOM 654 N N . ALA A 1 79 ? 17.733 34.809 60.073 1.00 34.12 73 ALA A N 1
ATOM 655 C CA . ALA A 1 79 ? 18.351 34.238 61.254 1.00 34.52 73 ALA A CA 1
ATOM 656 C C . ALA A 1 79 ? 17.252 33.737 62.186 1.00 39.98 73 ALA A C 1
ATOM 657 O O . ALA A 1 79 ? 16.141 34.285 62.185 1.00 40.41 73 ALA A O 1
ATOM 659 N N . LEU A 1 80 ? 17.547 32.698 62.980 1.00 37.07 74 LEU A N 1
ATOM 660 C CA . LEU A 1 80 ? 16.595 32.180 63.972 1.00 37.08 74 LEU A CA 1
ATOM 661 C C . LEU A 1 80 ? 16.355 33.243 65.082 1.00 42.22 74 LEU A C 1
ATOM 662 O O . LEU A 1 80 ? 17.309 33.863 65.581 1.00 41.60 74 LEU A O 1
ATOM 667 N N . GLY A 1 81 ? 15.075 33.520 65.351 1.00 39.94 75 GLY A N 1
ATOM 668 C CA . GLY A 1 81 ? 14.623 34.518 66.320 1.00 40.25 75 GLY A CA 1
ATOM 669 C C . GLY A 1 81 ? 14.587 35.938 65.783 1.00 45.85 75 GLY A C 1
ATOM 670 O O . GLY A 1 81 ? 14.249 36.867 66.518 1.00 49.06 75 GLY A O 1
ATOM 671 N N . GLU A 1 82 ? 14.932 36.145 64.503 1.00 40.82 76 GLU A N 1
ATOM 672 C CA . GLU A 1 82 ? 14.925 37.489 63.913 1.00 39.95 76 GLU A CA 1
ATOM 673 C C . GLU A 1 82 ? 13.803 37.659 62.872 1.00 43.89 76 GLU A C 1
ATOM 674 O O . GLU A 1 82 ? 13.817 37.044 61.800 1.00 42.67 76 GLU A O 1
ATOM 680 N N . GLU A 1 83 ? 12.824 38.503 63.207 1.00 42.10 77 GLU A N 1
ATOM 681 C CA . GLU A 1 83 ? 11.663 38.811 62.370 1.00 40.68 77 GLU A CA 1
ATOM 682 C C . GLU A 1 83 ? 12.077 39.567 61.102 1.00 44.24 77 GLU A C 1
ATOM 683 O O . GLU A 1 83 ? 12.924 40.460 61.164 1.00 45.37 77 GLU A O 1
ATOM 689 N N . PHE A 1 84 ? 11.459 39.218 59.970 1.00 38.24 78 PHE A N 1
ATOM 690 C CA . PHE A 1 84 ? 11.648 39.863 58.669 1.00 37.30 78 PHE A CA 1
ATOM 691 C C . PHE A 1 84 ? 10.276 40.009 58.000 1.00 44.25 78 PHE A C 1
ATOM 692 O O . PHE A 1 84 ? 9.309 39.352 58.399 1.00 42.43 78 PHE A O 1
ATOM 700 N N . GLN A 1 85 ? 10.188 40.876 56.999 1.00 44.28 79 GLN A N 1
ATOM 701 C CA . GLN A 1 85 ? 8.965 41.065 56.236 1.00 44.57 79 GLN A CA 1
ATOM 702 C C . GLN A 1 85 ? 9.194 40.573 54.805 1.00 48.26 79 GLN A C 1
ATOM 703 O O . GLN A 1 85 ? 10.224 40.892 54.209 1.00 48.71 79 GLN A O 1
ATOM 709 N N . ASP A 1 86 ? 8.247 39.783 54.271 1.00 43.23 80 ASP A N 1
ATOM 710 C CA . ASP A 1 86 ? 8.317 39.248 52.909 1.00 42.03 80 ASP A CA 1
ATOM 711 C C . ASP A 1 86 ? 6.960 38.790 52.389 1.00 44.93 80 ASP A C 1
ATOM 712 O O . ASP A 1 86 ? 5.987 38.701 53.143 1.00 44.94 80 ASP A O 1
ATOM 717 N N . GLU A 1 87 ? 6.901 38.502 51.084 1.00 40.23 81 GLU A N 1
ATOM 718 C CA . GLU A 1 87 ? 5.704 38.011 50.448 1.00 38.88 81 GLU A CA 1
ATOM 719 C C . GLU A 1 87 ? 5.532 36.530 50.809 1.00 41.99 81 GLU A C 1
ATOM 720 O O . GLU A 1 87 ? 6.494 35.744 50.747 1.00 39.79 81 GLU A O 1
ATOM 726 N N . ALA A 1 88 ? 4.295 36.167 51.202 1.00 38.63 82 ALA A N 1
ATOM 727 C CA . ALA A 1 88 ? 3.937 34.804 51.553 1.00 36.98 82 ALA A CA 1
ATOM 728 C C . ALA A 1 88 ? 3.174 34.166 50.387 1.00 40.92 82 ALA A C 1
ATOM 729 O O . ALA A 1 88 ? 2.987 34.826 49.354 1.00 40.92 82 ALA A O 1
ATOM 731 N N . LEU A 1 89 ? 2.786 32.877 50.533 1.00 38.00 83 LEU A N 1
ATOM 732 C CA . LEU A 1 89 ? 2.111 32.059 49.510 1.00 39.06 83 LEU A CA 1
ATOM 733 C C . LEU A 1 89 ? 0.723 32.575 49.087 1.00 45.11 83 LEU A C 1
ATOM 734 O O . LEU A 1 89 ? 0.249 32.238 48.004 1.00 45.43 83 LEU A O 1
ATOM 739 N N . ASP A 1 90 ? 0.108 33.431 49.916 1.00 42.70 84 ASP A N 1
ATOM 740 C CA . ASP A 1 90 ? -1.180 34.045 49.642 1.00 42.41 84 ASP A CA 1
ATOM 741 C C . ASP A 1 90 ? -1.013 35.339 48.820 1.00 48.07 84 ASP A C 1
ATOM 742 O O . ASP A 1 90 ? -2.004 36.031 48.561 1.00 49.55 84 ASP A O 1
ATOM 747 N N . SER A 1 91 ? 0.244 35.650 48.399 1.00 44.79 85 SER A N 1
ATOM 748 C CA . SER A 1 91 ? 0.665 36.823 47.603 1.00 46.49 85 SER A CA 1
ATOM 749 C C . SER A 1 91 ? 0.555 38.149 48.352 1.00 53.28 85 SER A C 1
ATOM 750 O O . SER A 1 91 ? 0.484 39.218 47.730 1.00 56.55 85 SER A O 1
ATOM 753 N N . THR A 1 92 ? 0.583 38.086 49.683 1.00 47.89 86 THR A N 1
ATOM 754 C CA . THR A 1 92 ? 0.535 39.274 50.531 1.00 48.42 86 THR A CA 1
ATOM 755 C C . THR A 1 92 ? 1.821 39.336 51.380 1.00 50.49 86 THR A C 1
ATOM 756 O O . THR A 1 92 ? 2.554 38.350 51.478 1.00 47.94 86 THR A O 1
ATOM 760 N N . GLN A 1 93 ? 2.071 40.492 52.000 1.00 47.80 87 GLN A N 1
ATOM 761 C CA . GLN A 1 93 ? 3.207 40.725 52.881 1.00 47.52 87 GLN A CA 1
ATOM 762 C C . GLN A 1 93 ? 2.894 40.201 54.275 1.00 49.67 87 GLN A C 1
ATOM 763 O O . GLN A 1 93 ? 1.808 40.445 54.801 1.00 50.44 87 GLN A O 1
ATOM 769 N N . HIS A 1 94 ? 3.839 39.477 54.865 1.00 44.02 88 HIS A N 1
ATOM 770 C CA . HIS A 1 94 ? 3.713 38.911 56.206 1.00 42.92 88 HIS A CA 1
ATOM 771 C C . HIS A 1 94 ? 4.980 39.226 56.955 1.00 45.61 88 HIS A C 1
ATOM 772 O O . HIS A 1 94 ? 6.036 39.339 56.339 1.00 45.66 88 HIS A O 1
ATOM 779 N N . LYS A 1 95 ? 4.889 39.286 58.282 1.00 41.48 89 LYS A N 1
ATOM 780 C CA . LYS A 1 95 ? 6.023 39.372 59.170 1.00 42.13 89 LYS A CA 1
ATOM 781 C C . LYS A 1 95 ? 6.289 37.907 59.561 1.00 45.33 89 LYS A C 1
ATOM 782 O O . LYS A 1 95 ? 5.383 37.200 60.017 1.00 44.40 89 LYS A O 1
ATOM 788 N N . ILE A 1 96 ? 7.494 37.413 59.243 1.00 40.53 90 ILE A N 1
ATOM 789 C CA . ILE A 1 96 ? 7.868 36.023 59.500 1.00 36.95 90 ILE A CA 1
ATOM 790 C C . ILE A 1 96 ? 9.039 35.928 60.468 1.00 39.43 90 ILE A C 1
ATOM 791 O O . ILE A 1 96 ? 9.985 36.691 60.367 1.00 38.63 90 ILE A O 1
ATOM 796 N N . THR A 1 97 ? 8.999 34.925 61.346 1.00 36.94 91 THR A N 1
ATOM 797 C CA . THR A 1 97 ? 10.093 34.603 62.230 1.00 36.62 91 THR A CA 1
ATOM 798 C C . THR A 1 97 ? 10.246 33.099 62.286 1.00 39.95 91 THR A C 1
ATOM 799 O O . THR A 1 97 ? 9.313 32.416 62.699 1.00 39.78 91 THR A O 1
ATOM 803 N N . PHE A 1 98 ? 11.453 32.590 61.963 1.00 35.78 92 PHE A N 1
ATOM 804 C CA . PHE A 1 98 ? 11.786 31.190 62.195 1.00 33.96 92 PHE A CA 1
ATOM 805 C C . PHE A 1 98 ? 12.496 31.181 63.532 1.00 41.38 92 PHE A C 1
ATOM 806 O O . PHE A 1 98 ? 13.231 32.119 63.848 1.00 42.55 92 PHE A O 1
ATOM 814 N N . ASP A 1 99 ? 12.265 30.143 64.335 1.00 38.22 93 ASP A N 1
ATOM 815 C CA . ASP A 1 99 ? 12.889 30.002 65.643 1.00 37.39 93 ASP A CA 1
ATOM 816 C C . ASP A 1 99 ? 12.943 28.546 66.047 1.00 42.29 93 ASP A C 1
ATOM 817 O O . ASP A 1 99 ? 12.289 27.713 65.433 1.00 42.04 93 ASP A O 1
ATOM 822 N N . LEU A 1 100 ? 13.749 28.231 67.057 1.00 42.75 94 LEU A N 1
ATOM 823 C CA . LEU A 1 100 ? 13.900 26.884 67.608 1.00 43.18 94 LEU A CA 1
ATOM 824 C C . LEU A 1 100 ? 13.258 26.842 68.966 1.00 50.61 94 LEU A C 1
ATOM 825 O O . LEU A 1 100 ? 13.590 27.666 69.812 1.00 52.08 94 LEU A O 1
ATOM 830 N N . LYS A 1 101 ? 12.342 25.899 69.186 1.00 49.35 95 LYS A N 1
ATOM 831 C CA . LYS A 1 101 ? 11.715 25.711 70.505 1.00 50.33 95 LYS A CA 1
ATOM 832 C C . LYS A 1 101 ? 12.628 24.805 71.338 1.00 54.09 95 LYS A C 1
ATOM 833 O O . LYS A 1 101 ? 12.612 24.867 72.553 1.00 55.11 95 LYS A O 1
ATOM 839 N N . ASP A 1 102 ? 13.405 23.951 70.660 1.00 50.08 96 ASP A N 1
ATOM 840 C CA . ASP A 1 102 ? 14.382 22.995 71.205 1.00 49.94 96 ASP A CA 1
ATOM 841 C C . ASP A 1 102 ? 15.107 22.425 69.971 1.00 51.35 96 ASP A C 1
ATOM 842 O O . ASP A 1 102 ? 14.683 22.761 68.870 1.00 49.09 96 ASP A O 1
ATOM 847 N N . PRO A 1 103 ? 16.167 21.587 70.086 1.00 48.73 97 PRO A N 1
ATOM 848 C CA . PRO A 1 103 ? 16.859 21.105 68.866 1.00 48.12 97 PRO A CA 1
ATOM 849 C C . PRO A 1 103 ? 16.048 20.239 67.890 1.00 50.38 97 PRO A C 1
ATOM 850 O O . PRO A 1 103 ? 16.480 20.029 66.751 1.00 49.87 97 PRO A O 1
ATOM 854 N N . ASN A 1 104 ? 14.894 19.731 68.324 1.00 45.62 98 ASN A N 1
ATOM 855 C CA . ASN A 1 104 ? 14.033 18.876 67.503 1.00 44.14 98 ASN A CA 1
ATOM 856 C C . ASN A 1 104 ? 12.805 19.640 66.941 1.00 44.55 98 ASN A C 1
ATOM 857 O O . ASN A 1 104 ? 12.022 19.059 66.200 1.00 43.19 98 ASN A O 1
ATOM 862 N N . THR A 1 105 ? 12.646 20.927 67.293 1.00 39.86 99 THR A N 1
ATOM 863 C CA . THR A 1 105 ? 11.479 21.740 66.939 1.00 38.35 99 THR A CA 1
ATOM 864 C C . THR A 1 105 ? 11.782 23.099 66.305 1.00 38.55 99 THR A C 1
ATOM 865 O O . THR A 1 105 ? 12.164 24.050 66.988 1.00 37.92 99 THR A O 1
ATOM 869 N N . LEU A 1 106 ? 11.469 23.215 65.022 1.00 33.11 100 LEU A N 1
ATOM 870 C CA . LEU A 1 106 ? 11.584 24.474 64.302 1.00 32.14 100 LEU A CA 1
ATOM 871 C C . LEU A 1 106 ? 10.179 25.095 64.191 1.00 37.81 100 LEU A C 1
ATOM 872 O O . LEU A 1 106 ? 9.222 24.409 63.838 1.00 36.74 100 LEU A O 1
ATOM 877 N N . THR A 1 107 ? 10.049 26.372 64.560 1.00 35.73 101 THR A N 1
ATOM 878 C CA . THR A 1 107 ? 8.781 27.088 64.439 1.00 35.46 101 THR A CA 1
ATOM 879 C C . THR A 1 107 ? 8.903 28.156 63.341 1.00 38.18 101 THR A C 1
ATOM 880 O O . THR A 1 107 ? 10.016 28.565 62.988 1.00 37.97 101 THR A O 1
ATOM 884 N N . GLU A 1 108 ? 7.765 28.556 62.770 1.00 32.46 102 GLU A N 1
ATOM 885 C CA . GLU A 1 108 ? 7.666 29.552 61.717 1.00 32.17 102 GLU A CA 1
ATOM 886 C C . GLU A 1 108 ? 6.370 30.294 62.003 1.00 39.23 102 GLU A C 1
ATOM 887 O O . GLU A 1 108 ? 5.272 29.732 61.887 1.00 39.80 102 GLU A O 1
ATOM 893 N N . THR A 1 109 ? 6.505 31.546 62.411 1.00 35.99 103 THR A N 1
ATOM 894 C CA . THR A 1 109 ? 5.385 32.379 62.781 1.00 37.24 103 THR A CA 1
ATOM 895 C C . THR A 1 109 ? 5.149 33.433 61.711 1.00 43.47 103 THR A C 1
ATOM 896 O O . THR A 1 109 ? 6.085 34.099 61.269 1.00 43.59 103 THR A O 1
ATOM 900 N N . HIS A 1 110 ? 3.886 33.561 61.292 1.00 40.84 104 HIS A N 1
ATOM 901 C CA . HIS A 1 110 ? 3.428 34.543 60.314 1.00 40.66 104 HIS A CA 1
ATOM 902 C C . HIS A 1 110 ? 2.456 35.486 60.973 1.00 46.74 104 HIS A C 1
ATOM 903 O O . HIS A 1 110 ? 1.566 35.059 61.716 1.00 45.68 104 HIS A O 1
ATOM 910 N N . ILE A 1 111 ? 2.648 36.778 60.714 1.00 45.65 105 ILE A N 1
ATOM 911 C CA . ILE A 1 111 ? 1.741 37.832 61.138 1.00 47.75 105 ILE A CA 1
ATOM 912 C C . ILE A 1 111 ? 1.372 38.551 59.843 1.00 51.96 105 ILE A C 1
ATOM 913 O O . ILE A 1 111 ? 2.267 38.980 59.124 1.00 50.73 105 ILE A O 1
ATOM 918 N N . LYS A 1 112 ? 0.077 38.680 59.538 1.00 50.17 106 LYS A N 1
ATOM 919 C CA . LYS A 1 112 ? -0.330 39.417 58.339 1.00 50.68 106 LYS A CA 1
ATOM 920 C C . LYS A 1 112 ? -0.084 40.919 58.557 1.00 56.44 106 LYS A C 1
ATOM 921 O O . LYS A 1 112 ? -0.369 41.435 59.639 1.00 55.30 106 LYS A O 1
ATOM 927 N N . VAL A 1 113 ? 0.541 41.585 57.568 1.00 54.96 107 VAL A N 1
ATOM 928 C CA . VAL A 1 113 ? 0.850 43.015 57.628 1.00 57.17 107 VAL A CA 1
ATOM 929 C C . VAL A 1 113 ? -0.463 43.845 57.616 1.00 65.41 107 VAL A C 1
ATOM 930 O O . VAL A 1 113 ? -0.621 44.775 58.420 1.00 66.03 107 VAL A O 1
ATOM 934 N N . ASP A 1 114 ? -1.406 43.469 56.731 1.00 63.28 108 ASP A N 1
ATOM 935 C CA . ASP A 1 114 ? -2.705 44.135 56.572 1.00 65.44 108 ASP A CA 1
ATOM 936 C C . ASP A 1 114 ? -3.758 43.684 57.605 1.00 70.01 108 ASP A C 1
ATOM 937 O O . ASP A 1 114 ? -4.841 44.268 57.663 1.00 70.58 108 ASP A O 1
ATOM 942 N N . ASP A 1 115 ? -3.423 42.669 58.430 1.00 65.59 109 ASP A N 1
ATOM 943 C CA . ASP A 1 115 ? -4.266 42.133 59.501 1.00 65.21 109 ASP A CA 1
ATOM 944 C C . ASP A 1 115 ? -3.345 41.697 60.668 1.00 68.08 109 ASP A C 1
ATOM 945 O O . ASP A 1 115 ? -3.059 40.507 60.806 1.00 66.67 109 ASP A O 1
ATOM 950 N N . PRO A 1 116 ? -2.832 42.637 61.501 1.00 65.64 110 PRO A N 1
ATOM 951 C CA . PRO A 1 116 ? -1.907 42.246 62.589 1.00 65.08 110 PRO A CA 1
ATOM 952 C C . PRO A 1 116 ? -2.476 41.307 63.663 1.00 68.59 110 PRO A C 1
ATOM 953 O O . PRO A 1 116 ? -1.715 40.780 64.480 1.00 67.33 110 PRO A O 1
ATOM 957 N N . THR A 1 117 ? -3.803 41.095 63.655 1.00 66.02 111 THR A N 1
ATOM 958 C CA . THR A 1 117 ? -4.529 40.205 64.572 1.00 65.68 111 THR A CA 1
ATOM 959 C C . THR A 1 117 ? -4.411 38.750 64.097 1.00 67.12 111 THR A C 1
ATOM 960 O O . THR A 1 117 ? -4.594 37.824 64.888 1.00 67.07 111 THR A O 1
ATOM 964 N N . ASP A 1 118 ? -4.110 38.555 62.799 1.00 61.04 112 ASP A N 1
ATOM 965 C CA . ASP A 1 118 ? -3.930 37.232 62.215 1.00 58.25 112 ASP A CA 1
ATOM 966 C C . ASP A 1 118 ? -2.476 36.727 62.440 1.00 58.40 112 ASP A C 1
ATOM 967 O O . ASP A 1 118 ? -1.574 37.028 61.651 1.00 56.61 112 ASP A O 1
ATOM 972 N N . VAL A 1 119 ? -2.272 35.993 63.552 1.00 53.41 113 VAL A N 1
ATOM 973 C CA . VAL A 1 119 ? -0.992 35.429 63.995 1.00 51.91 113 VAL A CA 1
ATOM 974 C C . VAL A 1 119 ? -1.107 33.909 64.003 1.00 52.29 113 VAL A C 1
ATOM 975 O O . VAL A 1 119 ? -2.005 33.364 64.650 1.00 51.64 113 VAL A O 1
ATOM 979 N N . GLU A 1 120 ? -0.181 33.226 63.311 1.00 45.56 114 GLU A N 1
ATOM 980 C CA . GLU A 1 120 ? -0.167 31.774 63.257 1.00 43.58 114 GLU A CA 1
ATOM 981 C C . GLU A 1 120 ? 1.248 31.187 63.236 1.00 45.64 114 GLU A C 1
ATOM 982 O O . GLU A 1 120 ? 2.088 31.623 62.445 1.00 44.52 114 GLU A O 1
ATOM 988 N N . THR A 1 121 ? 1.477 30.159 64.079 1.00 40.80 115 THR A N 1
ATOM 989 C CA . THR A 1 121 ? 2.733 29.424 64.172 1.00 39.07 115 THR A CA 1
ATOM 990 C C . THR A 1 121 ? 2.629 28.005 63.578 1.00 40.43 115 THR A C 1
ATOM 991 O O . THR A 1 121 ? 1.696 27.255 63.908 1.00 38.39 115 THR A O 1
ATOM 995 N N . TYR A 1 122 ? 3.610 27.639 62.726 1.00 37.74 116 TYR A N 1
ATOM 996 C CA . TYR A 1 122 ? 3.754 26.288 62.146 1.00 38.24 116 TYR A CA 1
ATOM 997 C C . TYR A 1 122 ? 4.962 25.628 62.802 1.00 41.93 116 TYR A C 1
ATOM 998 O O . TYR A 1 122 ? 5.975 26.279 63.028 1.00 41.16 116 TYR A O 1
ATOM 1007 N N . GLU A 1 123 ? 4.858 24.337 63.087 1.00 38.14 117 GLU A N 1
ATOM 1008 C CA . GLU A 1 123 ? 5.896 23.566 63.752 1.00 37.31 117 GLU A CA 1
ATOM 1009 C C . GLU A 1 123 ? 6.448 22.480 62.824 1.00 37.77 117 GLU A C 1
ATOM 1010 O O . GLU A 1 123 ? 5.676 21.789 62.169 1.00 35.69 117 GLU A O 1
ATOM 1016 N N . TYR A 1 124 ? 7.788 22.339 62.764 1.00 32.84 118 TYR A N 1
ATOM 1017 C CA . TYR A 1 124 ? 8.434 21.319 61.960 1.00 31.55 118 TYR A CA 1
ATOM 1018 C C . TYR A 1 124 ? 9.228 20.395 62.831 1.00 35.70 118 TYR A C 1
ATOM 1019 O O . TYR A 1 124 ? 9.957 20.838 63.722 1.00 35.14 118 TYR A O 1
ATOM 1028 N N . ARG A 1 125 ? 9.112 19.085 62.547 1.00 33.27 119 ARG A N 1
ATOM 1029 C CA . ARG A 1 125 ? 9.825 18.058 63.283 1.00 34.22 119 ARG A CA 1
ATOM 1030 C C . ARG A 1 125 ? 10.317 17.027 62.319 1.00 38.38 119 ARG A C 1
ATOM 1031 O O . ARG A 1 125 ? 9.686 16.785 61.305 1.00 36.77 119 ARG A O 1
ATOM 1039 N N . ARG A 1 126 ? 11.466 16.448 62.605 1.00 37.38 120 ARG A N 1
ATOM 1040 C CA . ARG A 1 126 ? 11.988 15.367 61.785 1.00 37.21 120 ARG A CA 1
ATOM 1041 C C . ARG A 1 126 ? 11.558 14.066 62.390 1.00 41.53 120 ARG A C 1
ATOM 1042 O O . ARG A 1 126 ? 11.613 13.910 63.603 1.00 41.73 120 ARG A O 1
ATOM 1050 N N . ASP A 1 127 ? 11.104 13.137 61.551 1.00 38.84 121 ASP A N 1
ATOM 1051 C CA . ASP A 1 127 ? 10.715 11.806 61.974 1.00 39.37 121 ASP A CA 1
ATOM 1052 C C . ASP A 1 127 ? 11.179 10.815 60.901 1.00 38.96 121 ASP A C 1
ATOM 1053 O O . ASP A 1 127 ? 10.465 10.567 59.918 1.00 37.92 121 ASP A O 1
ATOM 1058 N N . GLY A 1 128 ? 12.382 10.284 61.100 1.00 32.18 122 GLY A N 1
ATOM 1059 C CA . GLY A 1 128 ? 13.012 9.395 60.143 1.00 31.55 122 GLY A CA 1
ATOM 1060 C C . GLY A 1 128 ? 13.323 10.204 58.903 1.00 35.71 122 GLY A C 1
ATOM 1061 O O . GLY A 1 128 ? 13.796 11.348 59.009 1.00 34.64 122 GLY A O 1
ATOM 1062 N N . ASP A 1 129 ? 12.932 9.688 57.738 1.00 33.88 123 ASP A N 1
ATOM 1063 C CA . ASP A 1 129 ? 13.163 10.365 56.448 1.00 34.74 123 ASP A CA 1
ATOM 1064 C C . ASP A 1 129 ? 12.185 11.496 56.178 1.00 36.90 123 ASP A C 1
ATOM 1065 O O . ASP A 1 129 ? 12.201 12.070 55.097 1.00 36.32 123 ASP A O 1
ATOM 1070 N N . TYR A 1 130 ? 11.334 11.801 57.149 1.00 33.53 124 TYR A N 1
ATOM 1071 C CA . TYR A 1 130 ? 10.291 12.807 57.009 1.00 32.59 124 TYR A CA 1
ATOM 1072 C C . TYR A 1 130 ? 10.482 14.034 57.846 1.00 34.75 124 TYR A C 1
ATOM 1073 O O . TYR A 1 130 ? 10.909 13.959 58.986 1.00 33.35 124 TYR A O 1
ATOM 1082 N N . LEU A 1 131 ? 10.071 15.161 57.276 1.00 32.56 125 LEU A N 1
ATOM 1083 C CA . LEU A 1 131 ? 9.907 16.440 57.935 1.00 31.57 125 LEU A CA 1
ATOM 1084 C C . LEU A 1 131 ? 8.368 16.508 58.095 1.00 35.66 125 LEU A C 1
ATOM 1085 O O . LEU A 1 131 ? 7.636 16.358 57.127 1.00 34.78 125 LEU A O 1
ATOM 1090 N N . VAL A 1 132 ? 7.896 16.654 59.314 1.00 34.48 126 VAL A N 1
ATOM 1091 C CA . VAL A 1 132 ? 6.477 16.729 59.658 1.00 33.25 126 VAL A CA 1
ATOM 1092 C C . VAL A 1 132 ? 6.167 18.191 60.006 1.00 35.06 126 VAL A C 1
ATOM 1093 O O . VAL A 1 132 ? 6.776 18.755 60.910 1.00 32.84 126 VAL A O 1
ATOM 1097 N N . MET A 1 133 ? 5.224 18.789 59.278 1.00 30.86 127 MET A N 1
ATOM 1098 C CA . MET A 1 133 ? 4.764 20.132 59.529 1.00 30.33 127 MET A CA 1
ATOM 1099 C C . MET A 1 133 ? 3.423 20.044 60.229 1.00 33.97 127 MET A C 1
ATOM 1100 O O . MET A 1 133 ? 2.496 19.479 59.670 1.00 34.58 127 MET A O 1
ATOM 1105 N N . LYS A 1 134 ? 3.313 20.630 61.428 1.00 32.01 128 LYS A N 1
ATOM 1106 C CA . LYS A 1 134 ? 2.098 20.626 62.241 1.00 33.89 128 LYS A CA 1
ATOM 1107 C C . LYS A 1 134 ? 1.514 22.025 62.371 1.00 40.59 128 LYS A C 1
ATOM 1108 O O . LYS A 1 134 ? 2.234 23.010 62.566 1.00 37.94 128 LYS A O 1
ATOM 1114 N N . MET A 1 135 ? 0.181 22.098 62.277 1.00 41.14 129 MET A N 1
ATOM 1115 C CA . MET A 1 135 ? -0.586 23.339 62.365 1.00 42.24 129 MET A CA 1
ATOM 1116 C C . MET A 1 135 ? -1.856 23.074 63.143 1.00 44.30 129 MET A C 1
ATOM 1117 O O . MET A 1 135 ? -2.380 21.959 63.111 1.00 41.87 129 MET A O 1
ATOM 1122 N N . SER A 1 136 ? -2.372 24.123 63.795 1.00 42.73 130 SER A N 1
ATOM 1123 C CA . SER A 1 136 ? -3.578 24.089 64.604 1.00 44.10 130 SER A CA 1
ATOM 1124 C C . SER A 1 136 ? -4.339 25.401 64.501 1.00 49.51 130 SER A C 1
ATOM 1125 O O . SER A 1 136 ? -3.732 26.473 64.629 1.00 49.02 130 SER A O 1
ATOM 1128 N N . TRP A 1 137 ? -5.672 25.321 64.284 1.00 46.71 131 TRP A N 1
ATOM 1129 C CA . TRP A 1 137 ? -6.539 26.506 64.237 1.00 46.99 131 TRP A CA 1
ATOM 1130 C C . TRP A 1 137 ? -7.890 26.198 64.836 1.00 50.71 131 TRP A C 1
ATOM 1131 O O . TRP A 1 137 ? -8.527 25.232 64.420 1.00 50.14 131 TRP A O 1
ATOM 1142 N N . LYS A 1 138 ? -8.329 26.997 65.842 1.00 48.67 132 LYS A N 1
ATOM 1143 C CA . LYS A 1 138 ? -9.625 26.821 66.533 1.00 48.44 132 LYS A CA 1
ATOM 1144 C C . LYS A 1 138 ? -9.848 25.367 67.043 1.00 50.98 132 LYS A C 1
ATOM 1145 O O . LYS A 1 138 ? -10.958 24.835 66.933 1.00 51.74 132 LYS A O 1
ATOM 1151 N N . GLY A 1 139 ? -8.789 24.738 67.557 1.00 45.45 133 GLY A N 1
ATOM 1152 C CA . GLY A 1 139 ? -8.829 23.362 68.050 1.00 45.34 133 GLY A CA 1
ATOM 1153 C C . GLY A 1 139 ? -8.671 22.285 66.982 1.00 48.42 133 GLY A C 1
ATOM 1154 O O . GLY A 1 139 ? -8.630 21.093 67.316 1.00 49.34 133 GLY A O 1
ATOM 1155 N N . VAL A 1 140 ? -8.587 22.681 65.689 1.00 40.17 134 VAL A N 1
ATOM 1156 C CA . VAL A 1 140 ? -8.446 21.725 64.584 1.00 38.77 134 VAL A CA 1
ATOM 1157 C C . VAL A 1 140 ? -6.959 21.574 64.182 1.00 41.64 134 VAL A C 1
ATOM 1158 O O . VAL A 1 140 ? -6.361 22.541 63.725 1.00 41.58 134 VAL A O 1
ATOM 1162 N N . SER A 1 141 ? -6.378 20.367 64.380 1.00 37.53 135 SER A N 1
ATOM 1163 C CA . SER A 1 141 ? -4.966 20.054 64.094 1.00 36.51 135 SER A CA 1
ATOM 1164 C C . SER A 1 141 ? -4.772 19.274 62.797 1.00 39.92 135 SER A C 1
ATOM 1165 O O . SER A 1 141 ? -5.644 18.508 62.394 1.00 39.98 135 SER A O 1
ATOM 1168 N N . THR A 1 142 ? -3.596 19.452 62.173 1.00 35.38 136 THR A N 1
ATOM 1169 C CA . THR A 1 142 ? -3.186 18.802 60.926 1.00 32.89 136 THR A CA 1
ATOM 1170 C C . THR A 1 142 ? -1.664 18.560 60.911 1.00 33.19 136 THR A C 1
ATOM 1171 O O . THR A 1 142 ? -0.921 19.323 61.519 1.00 31.26 136 THR A O 1
ATOM 1175 N N . SER A 1 143 ? -1.228 17.481 60.245 1.00 29.83 137 SER A N 1
ATOM 1176 C CA . SER A 1 143 ? 0.181 17.111 60.053 1.00 29.19 137 SER A CA 1
ATOM 1177 C C . SER A 1 143 ? 0.379 16.877 58.560 1.00 31.13 137 SER A C 1
ATOM 1178 O O . SER A 1 143 ? -0.454 16.230 57.941 1.00 30.16 137 SER A O 1
ATOM 1181 N N . ARG A 1 144 ? 1.446 17.433 57.985 1.00 28.71 138 ARG A N 1
ATOM 1182 C CA . ARG A 1 144 ? 1.786 17.318 56.556 1.00 28.35 138 ARG A CA 1
ATOM 1183 C C . ARG A 1 144 ? 3.168 16.699 56.552 1.00 32.95 138 ARG A C 1
ATOM 1184 O O . ARG A 1 144 ? 4.053 17.173 57.275 1.00 31.90 138 ARG A O 1
ATOM 1192 N N . TYR A 1 145 ? 3.341 15.623 55.764 1.00 30.81 139 TYR A N 1
ATOM 1193 C CA . TYR A 1 145 ? 4.547 14.795 55.674 1.00 30.27 139 TYR A CA 1
ATOM 1194 C C . TYR A 1 145 ? 5.341 15.068 54.396 1.00 31.87 139 TYR A C 1
ATOM 1195 O O . TYR A 1 145 ? 4.839 14.843 53.306 1.00 29.40 139 TYR A O 1
ATOM 1204 N N . TYR A 1 146 ? 6.593 15.541 54.556 1.00 29.55 140 TYR A N 1
ATOM 1205 C CA . TYR A 1 146 ? 7.545 15.895 53.479 1.00 28.86 140 TYR A CA 1
ATOM 1206 C C . TYR A 1 146 ? 8.731 14.961 53.540 1.00 33.33 140 TYR A C 1
ATOM 1207 O O . TYR A 1 146 ? 9.458 14.905 54.543 1.00 34.17 140 TYR A O 1
ATOM 1216 N N . LYS A 1 147 ? 8.887 14.195 52.487 1.00 29.71 141 LYS A N 1
ATOM 1217 C CA . LYS A 1 147 ? 9.923 13.188 52.341 1.00 29.38 141 LYS A CA 1
ATOM 1218 C C . LYS A 1 147 ? 11.223 13.874 51.973 1.00 33.55 141 LYS A C 1
ATOM 1219 O O . LYS A 1 147 ? 11.253 14.644 51.017 1.00 33.02 141 LYS A O 1
ATOM 1225 N N . LYS A 1 148 ? 12.277 13.632 52.770 1.00 30.43 142 LYS A N 1
ATOM 1226 C CA . LYS A 1 148 ? 13.618 14.138 52.519 1.00 30.73 142 LYS A CA 1
ATOM 1227 C C . LYS A 1 148 ? 14.112 13.541 51.176 1.00 35.02 142 LYS A C 1
ATOM 1228 O O . LYS A 1 148 ? 13.998 12.322 50.932 1.00 30.86 142 LYS A O 1
ATOM 1234 N N . GLN A 1 149 ? 14.611 14.439 50.290 1.00 33.66 143 GLN A N 1
ATOM 1235 C CA . GLN A 1 149 ? 15.115 14.101 48.951 1.00 33.15 143 GLN A CA 1
ATOM 1236 C C . GLN A 1 149 ? 16.648 14.172 48.892 1.00 45.51 143 GLN A C 1
ATOM 1237 O O . GLN A 1 149 ? 17.206 13.668 47.900 1.00 65.41 143 GLN A O 1
ATOM 1244 N N . LYS B 1 7 ? 7.315 37.649 18.592 1.00 65.10 1 LYS B N 1
ATOM 1245 C CA . LYS B 1 7 ? 6.156 36.776 18.430 1.00 63.69 1 LYS B CA 1
ATOM 1246 C C . LYS B 1 7 ? 5.522 36.391 19.777 1.00 62.68 1 LYS B C 1
ATOM 1247 O O . LYS B 1 7 ? 6.173 36.525 20.814 1.00 61.75 1 LYS B O 1
ATOM 1253 N N . THR B 1 8 ? 4.233 35.983 19.760 1.00 57.23 2 THR B N 1
ATOM 1254 C CA . THR B 1 8 ? 3.469 35.576 20.950 1.00 55.66 2 THR B CA 1
ATOM 1255 C C . THR B 1 8 ? 3.575 34.057 21.162 1.00 57.31 2 THR B C 1
ATOM 1256 O O . THR B 1 8 ? 3.292 33.280 20.253 1.00 57.98 2 THR B O 1
ATOM 1260 N N . LEU B 1 9 ? 3.977 33.643 22.363 1.00 51.40 3 LEU B N 1
ATOM 1261 C CA . LEU B 1 9 ? 4.065 32.233 22.723 1.00 48.47 3 LEU B CA 1
ATOM 1262 C C . LEU B 1 9 ? 2.656 31.657 22.818 1.00 50.13 3 LEU B C 1
ATOM 1263 O O . LEU B 1 9 ? 1.837 32.193 23.571 1.00 49.27 3 LEU B O 1
ATOM 1268 N N . PRO B 1 10 ? 2.367 30.564 22.077 1.00 46.09 4 PRO B N 1
ATOM 1269 C CA . PRO B 1 10 ? 1.046 29.907 22.194 1.00 46.09 4 PRO B CA 1
ATOM 1270 C C . PRO B 1 10 ? 0.697 29.495 23.637 1.00 48.43 4 PRO B C 1
ATOM 1271 O O . PRO B 1 10 ? 1.577 29.066 24.395 1.00 45.90 4 PRO B O 1
ATOM 1275 N N . ASP B 1 11 ? -0.596 29.642 24.005 1.00 45.22 5 ASP B N 1
ATOM 1276 C CA . ASP B 1 11 ? -1.150 29.341 25.324 1.00 44.79 5 ASP B CA 1
ATOM 1277 C C . ASP B 1 11 ? -0.870 27.924 25.805 1.00 43.88 5 ASP B C 1
ATOM 1278 O O . ASP B 1 11 ? -0.739 27.715 27.004 1.00 40.51 5 ASP B O 1
ATOM 1283 N N . LYS B 1 12 ? -0.752 26.963 24.860 1.00 39.26 6 LYS B N 1
ATOM 1284 C CA . LYS B 1 12 ? -0.451 25.561 25.131 1.00 38.27 6 LYS B CA 1
ATOM 1285 C C . LYS B 1 12 ? 0.917 25.377 25.833 1.00 39.45 6 LYS B C 1
ATOM 1286 O O . LYS B 1 12 ? 1.149 24.351 26.461 1.00 37.02 6 LYS B O 1
ATOM 1292 N N . PHE B 1 13 ? 1.810 26.368 25.722 1.00 35.99 7 PHE B N 1
ATOM 1293 C CA . PHE B 1 13 ? 3.119 26.303 26.383 1.00 34.30 7 PHE B CA 1
ATOM 1294 C C . PHE B 1 13 ? 3.099 26.992 27.736 1.00 38.70 7 PHE B C 1
ATOM 1295 O O . PHE B 1 13 ? 4.069 26.889 28.484 1.00 39.23 7 PHE B O 1
ATOM 1303 N N . LEU B 1 14 ? 1.968 27.610 28.093 1.00 35.26 8 LEU B N 1
ATOM 1304 C CA . LEU B 1 14 ? 1.834 28.286 29.378 1.00 36.33 8 LEU B CA 1
ATOM 1305 C C . LEU B 1 14 ? 1.295 27.389 30.500 1.00 39.65 8 LEU B C 1
ATOM 1306 O O . LEU B 1 14 ? 0.332 26.648 30.300 1.00 38.18 8 LEU B O 1
ATOM 1311 N N . GLY B 1 15 ? 1.901 27.530 31.679 1.00 34.82 9 GLY B N 1
ATOM 1312 C CA . GLY B 1 15 ? 1.515 26.797 32.873 1.00 33.91 9 GLY B CA 1
ATOM 1313 C C . GLY B 1 15 ? 2.642 26.127 33.629 1.00 33.15 9 GLY B C 1
ATOM 1314 O O . GLY B 1 15 ? 3.810 26.450 33.435 1.00 30.66 9 GLY B O 1
ATOM 1315 N N . THR B 1 16 ? 2.267 25.186 34.502 1.00 29.09 10 THR B N 1
ATOM 1316 C CA . THR B 1 16 ? 3.179 24.383 35.330 1.00 28.56 10 THR B CA 1
ATOM 1317 C C . THR B 1 16 ? 3.133 22.963 34.799 1.00 30.77 10 THR B C 1
ATOM 1318 O O . THR B 1 16 ? 2.055 22.423 34.572 1.00 31.51 10 THR B O 1
ATOM 1322 N N . PHE B 1 17 ? 4.292 22.368 34.649 1.00 26.13 11 PHE B N 1
ATOM 1323 C CA . PHE B 1 17 ? 4.470 21.022 34.094 1.00 26.03 11 PHE B CA 1
ATOM 1324 C C . PHE B 1 17 ? 5.422 20.247 34.994 1.00 30.90 11 PHE B C 1
ATOM 1325 O O . PHE B 1 17 ? 6.512 20.715 35.295 1.00 32.02 11 PHE B O 1
ATOM 1333 N N . LYS B 1 18 ? 4.987 19.101 35.463 1.00 28.66 12 LYS B N 1
ATOM 1334 C CA . LYS B 1 18 ? 5.759 18.271 36.369 1.00 28.54 12 LYS B CA 1
ATOM 1335 C C . LYS B 1 18 ? 6.250 17.023 35.666 1.00 33.07 12 LYS B C 1
ATOM 1336 O O . LYS B 1 18 ? 5.436 16.252 35.121 1.00 32.30 12 LYS B O 1
ATOM 1342 N N . LEU B 1 19 ? 7.575 1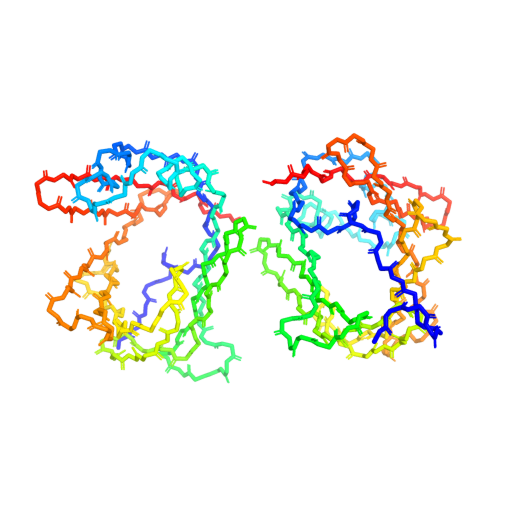6.781 35.769 1.00 29.47 13 LEU B N 1
ATOM 1343 C CA . LEU B 1 19 ? 8.229 15.585 35.245 1.00 29.53 13 LEU B CA 1
ATOM 1344 C C . LEU B 1 19 ? 7.602 14.328 35.812 1.00 33.92 13 LEU B C 1
ATOM 1345 O O . LEU B 1 19 ? 7.529 14.145 37.032 1.00 32.44 13 LEU B O 1
ATOM 1350 N N . GLU B 1 20 ? 7.206 13.437 34.906 1.00 33.72 14 GLU B N 1
ATOM 1351 C CA . GLU B 1 20 ? 6.520 12.202 35.254 1.00 34.80 14 GLU B CA 1
ATOM 1352 C C . GLU B 1 20 ? 7.268 10.932 34.837 1.00 38.08 14 GLU B C 1
ATOM 1353 O O . GLU B 1 20 ? 7.310 9.979 35.595 1.00 38.24 14 GLU B O 1
ATOM 1359 N N . ARG B 1 21 ? 7.750 10.876 33.599 1.00 35.58 15 ARG B N 1
ATOM 1360 C CA . ARG B 1 21 ? 8.434 9.712 33.041 1.00 35.08 15 ARG B CA 1
ATOM 1361 C C . ARG B 1 21 ? 9.325 10.134 31.870 1.00 39.09 15 ARG B C 1
ATOM 1362 O O . ARG B 1 21 ? 9.206 11.254 31.356 1.00 38.41 15 ARG B O 1
ATOM 1370 N N . ASP B 1 22 ? 10.223 9.239 31.462 1.00 35.08 16 ASP B N 1
ATOM 1371 C CA . ASP B 1 22 ? 11.128 9.471 30.352 1.00 34.30 16 ASP B CA 1
ATOM 1372 C C . ASP B 1 22 ? 11.519 8.176 29.640 1.00 38.09 16 ASP B C 1
ATOM 1373 O O . ASP B 1 22 ? 11.200 7.083 30.101 1.00 38.15 16 ASP B O 1
ATOM 1378 N N . GLU B 1 23 ? 12.166 8.317 28.496 1.00 35.61 17 GLU B N 1
ATOM 1379 C CA . GLU B 1 23 ? 12.584 7.218 27.642 1.00 36.17 17 GLU B CA 1
ATOM 1380 C C . GLU B 1 23 ? 13.985 7.494 27.218 1.00 37.25 17 GLU B C 1
ATOM 1381 O O . GLU B 1 23 ? 14.242 8.574 26.676 1.00 36.95 17 GLU B O 1
ATOM 1387 N N . ASN B 1 24 ? 14.902 6.534 27.490 1.00 33.08 18 ASN B N 1
ATOM 1388 C CA . ASN B 1 24 ? 16.313 6.527 27.066 1.00 32.36 18 ASN B CA 1
ATOM 1389 C C . ASN B 1 24 ? 17.142 7.714 27.592 1.00 34.14 18 ASN B C 1
ATOM 1390 O O . ASN B 1 24 ? 18.137 8.109 26.960 1.00 31.88 18 ASN B O 1
ATOM 1395 N N . PHE B 1 25 ? 16.752 8.282 28.747 1.00 30.50 19 PHE B N 1
ATOM 1396 C CA . PHE B 1 25 ? 17.481 9.441 29.269 1.00 30.50 19 PHE B CA 1
ATOM 1397 C C . PHE B 1 25 ? 18.898 9.079 29.704 1.00 36.82 19 PHE B C 1
ATOM 1398 O O . PHE B 1 25 ? 19.803 9.880 29.517 1.00 37.63 19 PHE B O 1
ATOM 1406 N N . ASP B 1 26 ? 19.094 7.852 30.194 1.00 35.29 20 ASP B N 1
ATOM 1407 C CA . ASP B 1 26 ? 20.377 7.334 30.658 1.00 34.83 20 ASP B CA 1
ATOM 1408 C C . ASP B 1 26 ? 21.453 7.329 29.552 1.00 35.24 20 ASP B C 1
ATOM 1409 O O . ASP B 1 26 ? 22.547 7.872 29.767 1.00 34.12 20 ASP B O 1
ATOM 1414 N N . GLU B 1 27 ? 21.172 6.649 28.422 1.00 31.52 21 GLU B N 1
ATOM 1415 C CA . GLU B 1 27 ? 22.116 6.585 27.312 1.00 32.56 21 GLU B CA 1
ATOM 1416 C C . GLU B 1 27 ? 22.382 7.997 26.784 1.00 35.89 21 GLU B C 1
ATOM 1417 O O . GLU B 1 27 ? 23.531 8.338 26.466 1.00 36.54 21 GLU B O 1
ATOM 1423 N N . TYR B 1 28 ? 21.333 8.837 26.759 1.00 30.87 22 TYR B N 1
ATOM 1424 C CA . TYR B 1 28 ? 21.484 10.221 26.348 1.00 30.43 22 TYR B CA 1
ATOM 1425 C C . TYR B 1 28 ? 22.532 10.954 27.218 1.00 36.43 22 TYR B C 1
ATOM 1426 O O . TYR B 1 28 ? 23.354 11.709 26.700 1.00 37.31 22 TYR B O 1
ATOM 1435 N N . LEU B 1 29 ? 22.474 10.744 28.533 1.00 34.32 23 LEU B N 1
ATOM 1436 C CA . LEU B 1 29 ? 23.386 11.382 29.494 1.00 33.06 23 LEU B CA 1
ATOM 1437 C C . LEU B 1 29 ? 24.826 10.858 29.345 1.00 36.36 23 LEU B C 1
ATOM 1438 O O . LEU B 1 29 ? 25.794 11.589 29.558 1.00 35.73 23 LEU B O 1
ATOM 1443 N N . LYS B 1 30 ? 24.935 9.601 28.935 1.00 33.58 24 LYS B N 1
ATOM 1444 C CA . LYS B 1 30 ? 26.180 8.893 28.705 1.00 33.38 24 LYS B CA 1
ATOM 1445 C C . LYS B 1 30 ? 26.823 9.429 27.420 1.00 37.56 24 LYS B C 1
ATOM 1446 O O . LYS B 1 30 ? 28.022 9.687 27.420 1.00 37.87 24 LYS B O 1
ATOM 1452 N N . ALA B 1 31 ? 26.018 9.656 26.355 1.00 34.63 25 ALA B N 1
ATOM 1453 C CA . ALA B 1 31 ? 26.461 10.250 25.085 1.00 35.43 25 ALA B CA 1
ATOM 1454 C C . ALA B 1 31 ? 26.976 11.672 25.348 1.00 38.33 25 ALA B C 1
ATOM 1455 O O . ALA B 1 31 ? 27.990 12.050 24.795 1.00 39.02 25 ALA B O 1
ATOM 1457 N N . ARG B 1 32 ? 26.332 12.403 26.270 1.00 34.69 26 ARG B N 1
ATOM 1458 C CA . ARG B 1 32 ? 26.711 13.742 26.739 1.00 34.78 26 ARG B CA 1
ATOM 1459 C C . ARG B 1 32 ? 27.979 13.768 27.659 1.00 41.21 26 ARG B C 1
ATOM 1460 O O . ARG B 1 32 ? 28.444 14.849 28.012 1.00 43.47 26 ARG B O 1
ATOM 1468 N N . GLY B 1 33 ? 28.512 12.607 28.054 1.00 35.89 27 GLY B N 1
ATOM 1469 C CA . GLY B 1 33 ? 29.721 12.545 28.868 1.00 35.20 27 GLY B CA 1
ATOM 1470 C C . GLY B 1 33 ? 29.575 12.351 30.368 1.00 38.96 27 GLY B C 1
ATOM 1471 O O . GLY B 1 33 ? 30.582 12.397 31.084 1.00 39.27 27 GLY B O 1
ATOM 1472 N N . TYR B 1 34 ? 28.346 12.125 30.875 1.00 34.45 28 TYR B N 1
ATOM 1473 C CA . TYR B 1 34 ? 28.154 11.903 32.320 1.00 33.95 28 TYR B CA 1
ATOM 1474 C C . TYR B 1 34 ? 28.418 10.459 32.752 1.00 36.84 28 TYR B C 1
ATOM 1475 O 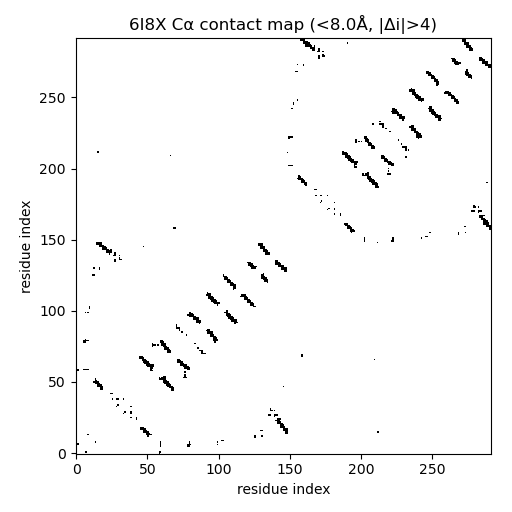O . TYR B 1 34 ? 27.918 9.519 32.137 1.00 35.77 28 TYR B O 1
ATOM 1484 N N . GLY B 1 35 ? 29.223 10.316 33.805 1.00 33.27 29 GLY B N 1
ATOM 1485 C CA . GLY B 1 35 ? 29.553 9.046 34.423 1.00 32.40 29 GLY B CA 1
ATOM 1486 C C . GLY B 1 35 ? 28.390 8.568 35.263 1.00 36.33 29 GLY B C 1
ATOM 1487 O O . GLY B 1 35 ? 27.438 9.327 35.520 1.00 36.10 29 GLY B O 1
ATOM 1488 N N . TRP B 1 36 ? 28.466 7.306 35.703 1.00 32.43 30 TRP B N 1
ATOM 1489 C CA . TRP B 1 36 ? 27.422 6.614 36.441 1.00 32.85 30 TRP B CA 1
ATOM 1490 C C . TRP B 1 36 ? 26.778 7.441 37.587 1.00 35.80 30 TRP B C 1
ATOM 1491 O O . TRP B 1 36 ? 25.560 7.610 37.599 1.00 36.53 30 TRP B O 1
ATOM 1502 N N . ILE B 1 37 ? 27.576 7.923 38.532 1.00 33.20 31 ILE B N 1
ATOM 1503 C CA . ILE B 1 37 ? 27.132 8.666 39.709 1.00 33.31 31 ILE B CA 1
ATOM 1504 C C . ILE B 1 37 ? 26.317 9.907 39.328 1.00 34.84 31 ILE B C 1
ATOM 1505 O O . ILE B 1 37 ? 25.216 10.064 39.841 1.00 31.78 31 ILE B O 1
ATOM 1510 N N . MET B 1 38 ? 26.825 10.743 38.395 1.00 34.05 32 MET B N 1
ATOM 1511 C CA . MET B 1 38 ? 26.145 11.955 37.925 1.00 33.33 32 MET B CA 1
ATOM 1512 C C . MET B 1 38 ? 24.827 11.659 37.251 1.00 37.33 32 MET B C 1
ATOM 1513 O O . MET B 1 38 ? 23.837 12.313 37.564 1.00 38.08 32 MET B O 1
ATOM 1518 N N . ARG B 1 39 ? 24.800 10.642 36.374 1.00 34.73 33 ARG B N 1
ATOM 1519 C CA . ARG B 1 39 ? 23.613 10.159 35.658 1.00 33.36 33 ARG B CA 1
ATOM 1520 C C . ARG B 1 39 ? 22.511 9.760 36.613 1.00 35.72 33 ARG B C 1
ATOM 1521 O O . ARG B 1 39 ? 21.368 10.113 36.366 1.00 35.11 33 ARG B O 1
ATOM 1529 N N . GLN B 1 40 ? 22.841 9.056 37.706 1.00 32.50 34 GLN B N 1
ATOM 1530 C CA . GLN B 1 40 ? 21.833 8.651 38.694 1.00 32.42 34 GLN B CA 1
ATOM 1531 C C . GLN B 1 40 ? 21.146 9.841 39.342 1.00 37.01 34 GLN B C 1
ATOM 1532 O O . GLN B 1 40 ? 19.925 9.853 39.394 1.00 36.89 34 GLN B O 1
ATOM 1538 N N . VAL B 1 41 ? 21.902 10.862 39.779 1.00 34.61 35 VAL B N 1
ATOM 1539 C CA . VAL B 1 41 ? 21.290 12.023 40.449 1.00 34.73 35 VAL B CA 1
ATOM 1540 C C . VAL B 1 41 ? 20.598 12.960 39.434 1.00 38.77 35 VAL B C 1
ATOM 1541 O O . VAL B 1 41 ? 19.615 13.602 39.801 1.00 38.62 35 VAL B O 1
ATOM 1545 N N . ILE B 1 42 ? 21.059 13.009 38.171 1.00 35.22 36 ILE B N 1
ATOM 1546 C CA . ILE B 1 42 ? 20.402 13.852 37.162 1.00 34.39 36 ILE B CA 1
ATOM 1547 C C . ILE B 1 42 ? 19.081 13.224 36.739 1.00 40.96 36 ILE B C 1
ATOM 1548 O O . ILE B 1 42 ? 18.063 13.914 36.659 1.00 41.51 36 ILE B O 1
ATOM 1553 N N . LYS B 1 43 ? 19.096 11.918 36.462 1.00 39.17 37 LYS B N 1
ATOM 1554 C CA . LYS B 1 43 ? 17.908 11.230 35.972 1.00 39.05 37 LYS B CA 1
ATOM 1555 C C . LYS B 1 43 ? 16.866 10.941 37.083 1.00 41.64 37 LYS B C 1
ATOM 1556 O O . LYS B 1 43 ? 15.695 10.747 36.743 1.00 41.17 37 LYS B O 1
ATOM 1562 N N A LEU B 1 44 ? 17.251 10.949 38.374 0.50 37.90 38 LEU B N 1
ATOM 1563 N N B LEU B 1 44 ? 17.289 10.967 38.370 0.50 38.40 38 LEU B N 1
ATOM 1564 C CA A LEU B 1 44 ? 16.268 10.690 39.431 0.50 38.25 38 LEU B CA 1
ATOM 1565 C CA B LEU B 1 44 ? 16.480 10.748 39.582 0.50 39.02 38 LEU B CA 1
ATOM 1566 C C A LEU B 1 44 ? 15.750 11.992 40.109 0.50 42.14 38 LEU B C 1
ATOM 1567 C C B LEU B 1 44 ? 15.708 11.999 39.997 0.50 42.52 38 LEU B C 1
ATOM 1568 O O A LEU B 1 44 ? 14.833 11.927 40.926 0.50 42.21 38 LEU B O 1
ATOM 1569 O O B LEU B 1 44 ? 14.633 11.901 40.586 0.50 42.60 38 LEU B O 1
ATOM 1578 N N . ALA B 1 45 ? 16.289 13.167 39.725 1.00 38.41 39 ALA B N 1
ATOM 1579 C CA . ALA B 1 45 ? 15.805 14.467 40.182 1.00 36.92 39 ALA B CA 1
ATOM 1580 C C . ALA B 1 45 ? 14.355 14.765 39.747 1.00 37.73 39 ALA B C 1
ATOM 1581 O O . ALA B 1 45 ? 13.981 14.521 38.590 1.00 34.43 39 ALA B O 1
ATOM 1583 N N . GLY B 1 46 ? 13.568 15.272 40.700 1.00 32.43 40 GLY B N 1
ATOM 1584 C CA . GLY B 1 46 ? 12.226 15.756 40.437 1.00 32.06 40 GLY B CA 1
ATOM 1585 C C . GLY B 1 46 ? 12.383 17.076 39.694 1.00 35.62 40 GLY B C 1
ATOM 1586 O O . GLY B 1 46 ? 13.295 17.851 40.003 1.00 34.48 40 GLY B O 1
ATOM 1587 N N . VAL B 1 47 ? 11.550 17.322 38.678 1.00 30.38 41 VAL B N 1
ATOM 1588 C CA . VAL B 1 47 ? 11.617 18.570 37.896 1.00 28.86 41 VAL B CA 1
ATOM 1589 C C . VAL B 1 47 ? 10.215 19.129 37.672 1.00 32.71 41 VAL B C 1
ATOM 1590 O O . VAL B 1 47 ? 9.307 18.405 37.258 1.00 32.34 41 VAL B O 1
ATOM 1594 N N . THR B 1 48 ? 10.076 20.433 37.876 1.00 29.70 42 THR B N 1
ATOM 1595 C CA . THR B 1 48 ? 8.866 21.194 37.602 1.00 29.60 42 THR B CA 1
ATOM 1596 C C . THR B 1 48 ? 9.261 22.396 36.728 1.00 32.12 42 THR B C 1
ATOM 1597 O O . THR B 1 48 ? 10.139 23.175 37.103 1.00 31.38 42 THR B O 1
ATOM 1601 N N . LYS B 1 49 ? 8.620 22.519 35.562 1.00 28.94 43 LYS B N 1
ATOM 1602 C CA . LYS B 1 49 ? 8.833 23.626 34.627 1.00 28.66 43 LYS B CA 1
ATOM 1603 C C . LYS B 1 49 ? 7.653 24.581 34.686 1.00 34.84 43 LYS B C 1
ATOM 1604 O O . LYS B 1 49 ? 6.505 24.146 34.786 1.00 35.50 43 LYS B O 1
ATOM 1610 N N . LYS B 1 50 ? 7.932 25.882 34.689 1.00 32.54 44 LYS B N 1
ATOM 1611 C CA . LYS B 1 50 ? 6.867 26.894 34.656 1.00 32.69 44 LYS B CA 1
ATOM 1612 C C . LYS B 1 50 ? 7.144 27.874 33.547 1.00 36.92 44 LYS B C 1
ATOM 1613 O O . LYS B 1 50 ? 8.269 28.311 33.387 1.00 35.32 44 LYS B O 1
ATOM 1619 N N . PHE B 1 51 ? 6.112 28.217 32.798 1.00 36.02 45 PHE B N 1
ATOM 1620 C CA . PHE B 1 51 ? 6.151 29.206 31.728 1.00 36.33 45 PHE B CA 1
ATOM 1621 C C . PHE B 1 51 ? 4.968 30.112 31.941 1.00 42.38 45 PHE B C 1
ATOM 1622 O O . PHE B 1 51 ? 3.836 29.639 32.093 1.00 43.33 45 PHE B O 1
ATOM 1630 N N . ARG B 1 52 ? 5.214 31.412 31.936 1.00 39.35 46 ARG B N 1
ATOM 1631 C CA . ARG B 1 52 ? 4.151 32.396 32.101 1.00 40.23 46 ARG B CA 1
ATOM 1632 C C . ARG B 1 52 ? 4.474 33.650 31.308 1.00 43.98 46 ARG B C 1
ATOM 1633 O O . ARG B 1 52 ? 5.607 33.828 30.866 1.00 43.31 46 ARG B O 1
ATOM 1641 N N . ASN B 1 53 ? 3.483 34.522 31.133 1.00 42.38 47 ASN B N 1
ATOM 1642 C CA . ASN B 1 53 ? 3.684 35.852 30.548 1.00 43.97 47 ASN B CA 1
ATOM 1643 C C . ASN B 1 53 ? 4.505 36.589 31.627 1.00 49.97 47 ASN B C 1
ATOM 1644 O O . ASN B 1 53 ? 4.241 36.395 32.827 1.00 49.13 47 ASN B O 1
ATOM 1649 N N . ALA B 1 54 ? 5.539 37.345 31.226 1.00 48.56 48 ALA B N 1
ATOM 1650 C CA . ALA B 1 54 ? 6.412 38.046 32.175 1.00 49.45 48 ALA B CA 1
ATOM 1651 C C . ALA B 1 54 ? 5.635 38.748 33.310 1.00 54.63 48 ALA B C 1
ATOM 1652 O O . ALA B 1 54 ? 4.658 39.451 33.045 1.00 55.21 48 ALA B O 1
ATOM 1654 N N . ALA B 1 55 ? 6.056 38.516 34.567 1.00 51.71 49 ALA B N 1
ATOM 1655 C CA . ALA B 1 55 ? 5.465 39.110 35.774 1.00 52.68 49 ALA B CA 1
ATOM 1656 C C . ALA B 1 55 ? 5.700 40.637 35.847 1.00 60.34 49 ALA B C 1
ATOM 1657 O O . ALA B 1 55 ? 5.085 41.318 36.666 1.00 61.28 49 ALA B O 1
ATOM 1659 N N . SER B 1 56 ? 6.573 41.166 34.972 1.00 58.32 50 SER B N 1
ATOM 1660 C CA . SER B 1 56 ? 6.896 42.582 34.873 1.00 60.08 50 SER B CA 1
ATOM 1661 C C . SER B 1 56 ? 5.764 43.343 34.168 1.00 66.22 50 SER B C 1
ATOM 1662 O O . SER B 1 56 ? 5.614 44.555 34.372 1.00 67.23 50 SER B O 1
ATOM 1665 N N . GLY B 1 57 ? 5.001 42.622 33.340 1.00 62.71 51 GLY B N 1
ATOM 1666 C CA . GLY B 1 57 ? 3.881 43.165 32.582 1.00 64.31 51 GLY B CA 1
ATOM 1667 C C . GLY B 1 57 ? 4.224 43.556 31.157 1.00 70.69 51 GLY B C 1
ATOM 1668 O O . GLY B 1 57 ? 3.334 43.979 30.403 1.00 71.36 51 GLY B O 1
ATOM 1669 N N . LYS B 1 58 ? 5.521 43.411 30.771 1.00 67.36 52 LYS B N 1
ATOM 1670 C CA . LYS B 1 58 ? 6.019 43.734 29.427 1.00 68.36 52 LYS B CA 1
ATOM 1671 C C . LYS B 1 58 ? 5.379 42.806 28.386 1.00 71.11 52 LYS B C 1
ATOM 1672 O O . LYS B 1 58 ? 5.427 41.581 28.562 1.00 69.55 52 LYS B O 1
ATOM 1678 N N . PRO B 1 59 ? 4.738 43.361 27.324 1.00 67.93 53 PRO B N 1
ATOM 1679 C CA . PRO B 1 59 ? 4.086 42.491 26.318 1.00 66.25 53 PRO B CA 1
ATOM 1680 C C . PRO B 1 59 ? 5.071 41.695 25.466 1.00 66.87 53 PRO B C 1
ATOM 1681 O O . PRO B 1 59 ? 6.166 42.185 25.161 1.00 67.29 53 PRO B O 1
ATOM 1685 N N . ASP B 1 60 ? 4.678 40.452 25.097 1.00 59.95 54 ASP B N 1
ATOM 1686 C CA . ASP B 1 60 ? 5.455 39.493 24.298 1.00 57.12 54 ASP B CA 1
ATOM 1687 C C . ASP B 1 60 ? 6.777 39.096 24.974 1.00 54.39 54 ASP B C 1
ATOM 1688 O O . ASP B 1 60 ? 7.742 38.703 24.314 1.00 52.36 54 ASP B O 1
ATOM 1693 N N . ARG B 1 61 ? 6.797 39.205 26.309 1.00 48.55 55 ARG B N 1
ATOM 1694 C CA . ARG B 1 61 ? 7.899 38.817 27.172 1.00 46.60 55 ARG B CA 1
ATOM 1695 C C . ARG B 1 61 ? 7.412 37.767 28.164 1.00 48.79 55 ARG B C 1
ATOM 1696 O O . ARG B 1 61 ? 6.226 37.761 28.555 1.00 47.39 55 ARG B O 1
ATOM 1704 N N . TYR B 1 62 ? 8.312 36.807 28.482 1.00 43.03 56 TYR B N 1
ATOM 1705 C CA . TYR B 1 62 ? 7.994 35.636 29.284 1.00 39.71 56 TYR B CA 1
ATOM 1706 C C . TYR B 1 62 ? 8.985 35.351 30.378 1.00 41.29 56 TYR B C 1
ATOM 1707 O O . TYR B 1 62 ? 10.101 35.887 30.364 1.00 40.53 56 TYR B O 1
ATOM 1716 N N . ASP B 1 63 ? 8.541 34.512 31.348 1.00 36.89 57 ASP B N 1
ATOM 1717 C CA . ASP B 1 63 ? 9.312 33.978 32.467 1.00 36.54 57 ASP B CA 1
ATOM 1718 C C . ASP B 1 63 ? 9.272 32.464 32.372 1.00 41.83 57 ASP B C 1
ATOM 1719 O O . ASP B 1 63 ? 8.278 31.884 31.929 1.00 40.68 57 ASP B O 1
ATOM 1724 N N . MET B 1 64 ? 10.363 31.833 32.775 1.00 39.89 58 MET B N 1
ATOM 1725 C CA . MET B 1 64 ? 10.519 30.397 32.762 1.00 39.59 58 MET B CA 1
ATOM 1726 C C . MET B 1 64 ? 11.417 29.981 33.926 1.00 41.73 58 MET B C 1
ATOM 1727 O O . MET B 1 64 ? 12.515 30.525 34.101 1.00 40.44 58 MET B O 1
ATOM 1732 N N . GLU B 1 65 ? 10.933 29.009 34.717 1.00 37.06 59 GLU B N 1
ATOM 1733 C CA . GLU B 1 65 ? 11.691 28.417 35.815 1.00 36.58 59 GLU B CA 1
ATOM 1734 C C . GLU B 1 65 ? 11.827 26.931 35.619 1.00 37.07 59 GLU B C 1
ATOM 1735 O O . GLU B 1 65 ? 10.898 26.293 35.114 1.00 34.99 59 GLU B O 1
ATOM 1741 N N . ASN B 1 66 ? 12.996 26.393 36.015 1.00 32.62 60 ASN B N 1
ATOM 1742 C CA . ASN B 1 66 ? 13.308 24.965 36.110 1.00 31.85 60 ASN B CA 1
ATOM 1743 C C . ASN B 1 66 ? 13.502 24.709 37.599 1.00 34.64 60 ASN B C 1
ATOM 1744 O O . ASN B 1 66 ? 14.506 25.150 38.152 1.00 35.21 60 ASN B O 1
ATOM 1749 N N . LEU B 1 67 ? 12.524 24.089 38.257 1.00 30.83 61 LEU B N 1
ATOM 1750 C CA . LEU B 1 67 ? 12.609 23.806 39.699 1.00 31.08 61 LEU B CA 1
ATOM 1751 C C . LEU B 1 67 ? 12.944 22.351 39.907 1.00 36.10 61 LEU B C 1
ATOM 1752 O O . LEU B 1 67 ? 12.199 21.482 39.446 1.00 35.44 61 LEU B O 1
ATOM 1757 N N . THR B 1 68 ? 14.127 22.078 40.474 1.00 33.41 62 THR B N 1
ATOM 1758 C CA . THR B 1 68 ? 14.557 20.688 40.658 1.00 33.22 62 THR B CA 1
ATOM 1759 C C . THR B 1 68 ? 14.767 20.416 42.120 1.00 38.22 62 THR B C 1
ATOM 1760 O O . THR B 1 68 ? 14.589 21.312 42.929 1.00 38.79 62 THR B O 1
ATOM 1764 N N . THR B 1 69 ? 15.136 19.187 42.455 1.00 35.28 63 THR B N 1
ATOM 1765 C CA . THR B 1 69 ? 15.445 18.739 43.808 1.00 35.94 63 THR B CA 1
ATOM 1766 C C . THR B 1 69 ? 16.518 19.639 44.426 1.00 39.52 63 THR B C 1
ATOM 1767 O O . THR B 1 69 ? 16.448 19.954 45.603 1.00 40.37 63 THR B O 1
ATOM 1771 N N . LYS B 1 70 ? 17.495 20.058 43.619 1.00 35.64 64 LYS B N 1
ATOM 1772 C CA . LYS B 1 70 ? 18.598 20.874 44.069 1.00 36.08 64 LYS B CA 1
ATOM 1773 C C . LYS B 1 70 ? 18.598 22.264 43.463 1.00 43.99 64 LYS B C 1
ATOM 1774 O O . LYS B 1 70 ? 18.045 23.197 44.044 1.00 47.69 64 LYS B O 1
ATOM 1780 N N . LYS B 1 71 ? 19.221 22.399 42.320 1.00 38.84 65 LYS B N 1
ATOM 1781 C CA . LYS B 1 71 ? 19.377 23.639 41.588 1.00 38.15 65 LYS B CA 1
ATOM 1782 C C . LYS B 1 71 ? 18.082 24.100 40.937 1.00 38.49 65 LYS B C 1
ATOM 1783 O O . LYS B 1 71 ? 17.379 23.299 40.317 1.00 35.44 65 LYS B O 1
ATOM 1789 N N . ASP B 1 72 ? 17.841 25.425 40.991 1.00 36.05 66 ASP B N 1
ATOM 1790 C CA . ASP B 1 72 ? 16.748 26.080 40.292 1.00 35.48 66 ASP B CA 1
ATOM 1791 C C . ASP B 1 72 ? 17.300 27.164 39.354 1.00 41.62 66 ASP B C 1
ATOM 1792 O O . ASP B 1 72 ? 18.306 27.812 39.660 1.00 41.57 66 ASP B O 1
ATOM 1797 N N . THR B 1 73 ? 16.664 27.316 38.179 1.00 37.81 67 THR B N 1
ATOM 1798 C CA . THR B 1 73 ? 16.952 28.388 37.232 1.00 37.28 67 THR B CA 1
ATOM 1799 C C . THR B 1 73 ? 15.705 29.259 37.097 1.00 42.16 67 THR B C 1
ATOM 1800 O O . THR B 1 73 ? 14.587 28.782 37.251 1.00 42.21 67 THR B O 1
ATOM 1804 N N . HIS B 1 74 ? 15.899 30.548 36.899 1.00 40.52 68 HIS B N 1
ATOM 1805 C CA . HIS B 1 74 ? 14.806 31.501 36.760 1.00 40.88 68 HIS B CA 1
ATOM 1806 C C . HIS B 1 74 ? 15.239 32.474 35.670 1.00 44.29 68 HIS B C 1
ATOM 1807 O O . HIS B 1 74 ? 16.199 33.223 35.852 1.00 44.84 68 HIS B O 1
ATOM 1814 N N . HIS B 1 75 ? 14.565 32.405 34.525 1.00 39.88 69 HIS B N 1
ATOM 1815 C CA . HIS B 1 75 ? 14.809 33.227 33.336 1.00 39.30 69 HIS B CA 1
ATOM 1816 C C . HIS B 1 75 ? 13.625 34.155 33.182 1.00 43.53 69 HIS B C 1
ATOM 1817 O O . HIS B 1 75 ? 12.529 33.721 32.834 1.00 43.01 69 HIS B O 1
ATOM 1824 N N . LYS B 1 76 ? 13.848 35.433 33.479 1.00 42.12 70 LYS B N 1
ATOM 1825 C CA . LYS B 1 76 ? 12.832 36.473 33.450 1.00 42.02 70 LYS B CA 1
ATOM 1826 C C . LYS B 1 76 ? 12.995 37.455 32.303 1.00 46.33 70 LYS B C 1
ATOM 1827 O O . LYS B 1 76 ? 14.116 37.843 31.960 1.00 45.77 70 LYS B O 1
ATOM 1833 N N . ASP B 1 77 ? 11.848 37.883 31.743 1.00 44.10 71 ASP B N 1
ATOM 1834 C CA . ASP B 1 77 ? 11.695 38.904 30.697 1.00 45.70 71 ASP B CA 1
ATOM 1835 C C . ASP B 1 77 ? 12.357 38.567 29.376 1.00 47.07 71 ASP B C 1
ATOM 1836 O O . ASP B 1 77 ? 12.838 39.469 28.700 1.00 47.03 71 ASP B O 1
ATOM 1841 N N . TRP B 1 78 ? 12.349 37.286 28.983 1.00 41.73 72 TRP B N 1
ATOM 1842 C CA . TRP B 1 78 ? 12.920 36.907 27.695 1.00 39.95 72 TRP B CA 1
ATOM 1843 C C . TRP B 1 78 ? 11.872 37.027 26.592 1.00 43.17 72 TRP B C 1
ATOM 1844 O O . TRP B 1 78 ? 10.663 36.995 26.858 1.00 40.31 72 TRP B O 1
ATOM 1855 N N . ALA B 1 79 ? 12.347 37.226 25.359 1.00 40.73 73 ALA B N 1
ATOM 1856 C CA . ALA B 1 79 ? 11.483 37.301 24.202 1.00 41.04 73 ALA B CA 1
ATOM 1857 C C . ALA B 1 79 ? 11.830 36.136 23.280 1.00 46.99 73 ALA B C 1
ATOM 1858 O O . ALA B 1 79 ? 12.989 35.710 23.226 1.00 47.51 73 ALA B O 1
ATOM 1860 N N . LEU B 1 80 ? 10.829 35.603 22.565 1.00 43.74 74 LEU B N 1
ATOM 1861 C CA . LEU B 1 80 ? 11.062 34.548 21.588 1.00 43.14 74 LEU B CA 1
ATOM 1862 C C . LEU B 1 80 ? 11.967 35.122 20.479 1.00 48.30 74 LEU B C 1
ATOM 1863 O O . LEU B 1 80 ? 11.718 36.236 20.003 1.00 49.64 74 LEU B O 1
ATOM 1868 N N . GLY B 1 81 ? 13.047 34.405 20.161 1.00 43.70 75 GLY B N 1
ATOM 1869 C CA . GLY B 1 81 ? 14.035 34.799 19.153 1.00 44.00 75 GLY B CA 1
ATOM 1870 C C . GLY B 1 81 ? 15.182 35.659 19.653 1.00 48.47 75 GLY B C 1
ATOM 1871 O O . GLY B 1 81 ? 16.116 35.941 18.898 1.00 49.30 75 GLY B O 1
ATOM 1872 N N . GLU B 1 82 ? 15.139 36.066 20.942 1.00 44.85 76 GLU B N 1
ATOM 1873 C CA . GLU B 1 82 ? 16.132 36.947 21.561 1.00 44.28 76 GLU B CA 1
ATOM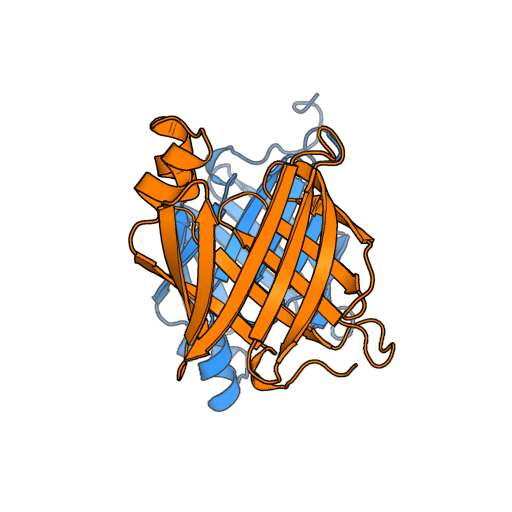 1874 C C . GLU B 1 82 ? 17.031 36.217 22.550 1.00 48.28 76 GLU B C 1
ATOM 1875 O O . GLU B 1 82 ? 16.573 35.736 23.602 1.00 45.96 76 GLU B O 1
ATOM 1881 N N . GLU B 1 83 ? 18.333 36.167 22.217 1.00 45.96 77 GLU B N 1
ATOM 1882 C CA . GLU B 1 83 ? 19.337 35.516 23.052 1.00 44.18 77 GLU B CA 1
ATOM 1883 C C . GLU B 1 83 ? 19.638 36.357 24.289 1.00 49.52 77 GLU B C 1
ATOM 1884 O O . GLU B 1 83 ? 19.774 37.593 24.213 1.00 49.67 77 GLU B O 1
ATOM 1890 N N . PHE B 1 84 ? 19.770 35.660 25.425 1.00 44.69 78 PHE B N 1
ATOM 1891 C CA . PHE B 1 84 ? 20.150 36.249 26.701 1.00 44.57 78 PHE B CA 1
ATOM 1892 C C . PHE B 1 84 ? 21.202 35.338 27.336 1.00 49.84 78 PHE B C 1
ATOM 1893 O O . PHE B 1 84 ? 21.363 34.190 26.909 1.00 49.06 78 PHE B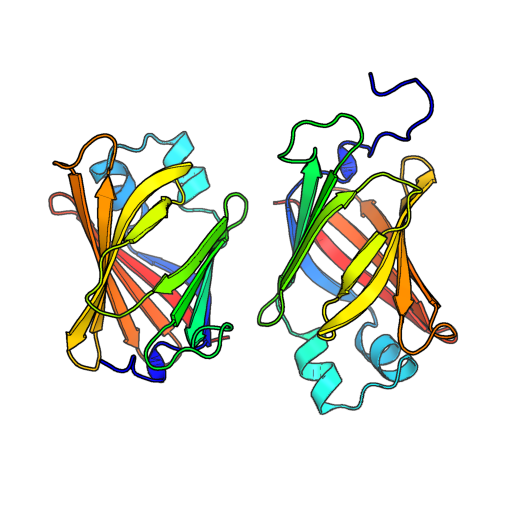 O 1
ATOM 1901 N N . GLN B 1 85 ? 21.873 35.831 28.380 1.00 46.76 79 GLN B N 1
ATOM 1902 C CA . GLN B 1 85 ? 22.844 35.072 29.149 1.00 45.48 79 GLN B CA 1
ATOM 1903 C C . GLN B 1 85 ? 22.310 34.929 30.559 1.00 49.68 79 GLN B C 1
ATOM 1904 O O . GLN B 1 85 ? 21.850 35.908 31.159 1.00 50.15 79 GLN B O 1
ATOM 1910 N N . ASP B 1 86 ? 22.385 33.706 31.086 1.00 44.88 80 ASP B N 1
ATOM 1911 C CA . ASP B 1 86 ? 21.968 33.390 32.433 1.00 43.80 80 ASP B CA 1
ATOM 1912 C C . ASP B 1 86 ? 22.643 32.117 32.924 1.00 47.37 80 ASP B C 1
ATOM 1913 O O . ASP B 1 86 ? 23.239 31.387 32.134 1.00 46.90 80 ASP B O 1
ATOM 1918 N N . GLU B 1 87 ? 22.537 31.851 34.233 1.00 44.07 81 GLU B N 1
ATOM 1919 C CA . GLU B 1 87 ? 23.053 30.636 34.855 1.00 43.22 81 GLU B CA 1
ATOM 1920 C C . GLU B 1 87 ? 22.135 29.464 34.464 1.00 44.23 81 GLU B C 1
ATOM 1921 O O . GLU B 1 87 ? 20.912 29.623 34.449 1.00 42.11 81 GLU B O 1
ATOM 1927 N N . ALA B 1 88 ? 22.732 28.308 34.115 1.00 40.99 82 ALA B N 1
ATOM 1928 C CA . ALA B 1 88 ? 21.983 27.092 33.749 1.00 40.10 82 ALA B CA 1
ATOM 1929 C C . ALA B 1 88 ? 21.961 26.131 34.942 1.00 43.38 82 ALA B C 1
ATOM 1930 O O . ALA B 1 88 ? 22.476 26.475 36.008 1.00 43.80 82 ALA B O 1
ATOM 1932 N N . LEU B 1 89 ? 21.390 24.931 34.758 1.00 39.95 83 LEU B N 1
ATOM 1933 C CA . LEU B 1 89 ? 21.232 23.925 35.817 1.00 39.72 83 LEU B CA 1
ATOM 1934 C C . LEU B 1 89 ? 22.561 23.277 36.296 1.00 42.70 83 LEU B C 1
ATOM 1935 O O . LEU B 1 89 ? 22.588 22.696 37.384 1.00 40.02 83 LEU B O 1
ATOM 1940 N N . ASP B 1 90 ? 23.658 23.431 35.507 1.00 40.58 84 ASP B N 1
ATOM 1941 C CA . ASP B 1 90 ? 25.009 22.953 35.835 1.00 40.20 84 ASP B CA 1
ATOM 1942 C C . ASP B 1 90 ? 25.786 24.001 36.651 1.00 46.32 84 ASP B C 1
ATOM 1943 O O . ASP B 1 90 ? 26.956 23.776 36.992 1.00 47.94 84 ASP B O 1
ATOM 1948 N N . SER B 1 91 ? 25.136 25.154 36.942 1.00 42.51 85 SER B N 1
ATOM 1949 C CA . SER B 1 91 ? 25.672 26.312 37.677 1.00 43.85 85 SER B CA 1
ATOM 1950 C C . SER B 1 91 ? 26.715 27.139 36.868 1.00 50.78 85 SER B C 1
ATOM 1951 O O . SER B 1 91 ? 27.460 27.953 37.437 1.00 53.09 85 SER B O 1
ATOM 1954 N N . THR B 1 92 ? 26.718 26.972 35.539 1.00 46.03 86 THR B N 1
ATOM 1955 C CA . THR B 1 92 ? 27.598 27.729 34.647 1.00 46.67 86 THR B CA 1
ATOM 1956 C C . THR B 1 92 ? 26.758 28.720 33.825 1.00 49.97 86 THR B C 1
ATOM 1957 O O . THR B 1 92 ? 25.526 28.643 33.821 1.00 48.66 86 THR B O 1
ATOM 1961 N N . GLN B 1 93 ? 27.430 29.651 33.153 1.00 47.28 87 GLN B N 1
ATOM 1962 C CA . GLN B 1 93 ? 26.803 30.641 32.289 1.00 47.30 87 GLN B CA 1
ATOM 1963 C C . GLN B 1 93 ? 26.597 30.067 30.896 1.00 49.95 87 GLN B C 1
ATOM 1964 O O . GLN B 1 93 ? 27.510 29.463 30.318 1.00 50.33 87 GLN B O 1
ATOM 1970 N N . HIS B 1 94 ? 25.384 30.246 30.372 1.00 44.24 88 HIS B N 1
ATOM 1971 C CA . HIS B 1 94 ? 24.984 29.804 29.048 1.00 42.67 88 HIS B CA 1
ATOM 1972 C C . HIS B 1 94 ? 24.323 30.966 28.337 1.00 47.88 88 HIS B C 1
ATOM 1973 O O . HIS B 1 94 ? 23.743 31.844 28.977 1.00 47.77 88 HIS B O 1
ATOM 1980 N N . LYS B 1 95 ? 24.397 30.952 27.006 1.00 44.95 89 LYS B N 1
ATOM 1981 C CA . LYS B 1 95 ? 23.689 31.871 26.130 1.00 45.52 89 LYS B CA 1
ATOM 1982 C C . LYS B 1 95 ? 22.451 31.053 25.782 1.00 48.17 89 LYS B C 1
ATOM 1983 O O . LYS B 1 95 ? 22.575 29.900 25.346 1.00 47.95 89 LYS B O 1
ATOM 1989 N N . ILE B 1 96 ? 21.269 31.575 26.105 1.00 42.72 90 ILE B N 1
ATOM 1990 C CA . ILE B 1 96 ? 20.027 30.836 25.879 1.00 40.00 90 ILE B CA 1
ATOM 1991 C C . ILE B 1 96 ? 19.069 31.583 24.938 1.00 43.04 90 ILE B C 1
ATOM 1992 O O . ILE B 1 96 ? 18.883 32.788 25.056 1.00 42.06 90 ILE B O 1
ATOM 1997 N N . THR B 1 97 ? 18.466 30.841 24.015 1.00 40.18 91 THR B N 1
ATOM 1998 C CA . THR B 1 97 ? 17.455 31.356 23.113 1.00 40.96 91 THR B CA 1
ATOM 1999 C C . THR B 1 97 ? 16.212 30.448 23.081 1.00 44.11 91 THR B C 1
ATOM 2000 O O . THR B 1 97 ? 16.322 29.266 22.788 1.00 43.77 91 THR B O 1
ATOM 2004 N N . PHE B 1 98 ? 15.038 31.025 23.357 1.00 39.99 92 PHE B N 1
ATOM 2005 C CA . PHE B 1 98 ? 13.755 30.361 23.168 1.00 38.57 92 PHE B CA 1
ATOM 2006 C C . PHE B 1 98 ? 13.225 30.884 21.827 1.00 43.35 92 PHE B C 1
ATOM 2007 O O . PHE B 1 98 ? 13.376 32.062 21.540 1.00 44.44 92 PHE B O 1
ATOM 2015 N N . ASP B 1 99 ? 12.668 30.006 20.991 1.00 40.12 93 ASP B N 1
ATOM 2016 C CA . ASP B 1 99 ? 12.072 30.367 19.716 1.00 40.94 93 ASP B CA 1
ATOM 2017 C C . ASP B 1 99 ? 10.954 29.387 19.380 1.00 47.09 93 ASP B C 1
ATOM 2018 O O . ASP B 1 99 ? 10.790 28.387 20.068 1.00 45.96 93 ASP B O 1
ATOM 2023 N N . LEU B 1 100 ? 10.187 29.671 18.330 1.00 47.50 94 LEU B N 1
ATOM 2024 C CA . LEU B 1 100 ? 9.116 28.803 17.845 1.00 48.14 94 LEU B CA 1
ATOM 2025 C C . LEU B 1 100 ? 9.501 28.266 16.483 1.00 53.98 94 LEU B C 1
ATOM 2026 O O . LEU B 1 100 ? 9.669 29.047 15.559 1.00 53.92 94 LEU B O 1
ATOM 2031 N N . LYS B 1 101 ? 9.640 26.942 16.352 1.00 53.00 95 LYS B N 1
ATOM 2032 C CA . LYS B 1 101 ? 9.952 26.296 15.078 1.00 54.87 95 LYS B CA 1
ATOM 2033 C C . LYS B 1 101 ? 8.672 26.380 14.243 1.00 61.51 95 LYS B C 1
ATOM 2034 O O . LYS B 1 101 ? 8.709 26.824 13.103 1.00 64.16 95 LYS B O 1
ATOM 2040 N N . ASP B 1 102 ? 7.532 26.058 14.865 1.00 57.74 96 ASP B N 1
ATOM 2041 C CA . ASP B 1 102 ? 6.188 26.126 14.279 1.00 58.03 96 ASP B CA 1
ATOM 2042 C C . ASP B 1 102 ? 5.174 26.376 15.430 1.00 60.24 96 ASP B C 1
ATOM 2043 O O . ASP B 1 102 ? 5.600 26.359 16.589 1.00 56.89 96 ASP B O 1
ATOM 2048 N N . PRO B 1 103 ? 3.856 26.608 15.168 1.00 58.15 97 PRO B N 1
ATOM 2049 C CA . PRO B 1 103 ? 2.921 26.884 16.280 1.00 57.40 97 PRO B CA 1
ATOM 2050 C C . PRO B 1 103 ? 2.885 25.865 17.418 1.00 58.95 97 PRO B C 1
ATOM 2051 O O . PRO B 1 103 ? 2.556 26.218 18.547 1.00 58.39 97 PRO B O 1
ATOM 2055 N N . ASN B 1 104 ? 3.238 24.615 17.114 1.00 53.43 98 ASN B N 1
ATOM 2056 C CA . ASN B 1 104 ? 3.224 23.452 18.008 1.00 50.23 98 ASN B CA 1
ATOM 2057 C C . ASN B 1 104 ? 4.636 23.080 18.563 1.00 49.50 98 ASN B C 1
ATOM 2058 O O . ASN B 1 104 ? 4.767 22.072 19.269 1.00 47.57 98 ASN B O 1
ATOM 2063 N N . THR B 1 105 ? 5.675 23.884 18.254 1.00 44.33 99 THR B N 1
ATOM 2064 C CA . THR B 1 105 ? 7.044 23.552 18.641 1.00 43.58 99 THR B CA 1
ATOM 2065 C C . THR B 1 105 ? 7.841 24.713 19.219 1.00 46.11 99 THR B C 1
ATOM 2066 O O . THR B 1 105 ? 8.213 25.643 18.495 1.00 46.38 99 THR B O 1
ATOM 2070 N N . LEU B 1 106 ? 8.197 24.583 20.508 1.00 40.16 100 LEU B N 1
ATOM 2071 C CA . LEU B 1 106 ? 9.017 25.545 21.229 1.00 38.74 100 LEU B CA 1
ATOM 2072 C C . LEU B 1 106 ? 10.441 24.975 21.328 1.00 41.73 100 LEU B C 1
ATOM 2073 O O . LEU B 1 106 ? 10.620 23.841 21.756 1.00 41.21 100 LEU B O 1
ATOM 2078 N N . THR B 1 107 ? 11.444 25.744 20.905 1.00 37.80 101 THR B N 1
ATOM 2079 C CA . THR B 1 107 ? 12.841 25.320 21.012 1.00 36.46 101 THR B CA 1
ATOM 2080 C C . THR B 1 107 ? 13.510 26.136 22.098 1.00 39.66 101 THR B C 1
ATOM 2081 O O . THR B 1 107 ? 13.064 27.252 22.408 1.00 41.34 101 THR B O 1
ATOM 2085 N N . GLU B 1 108 ? 14.560 25.569 22.692 1.00 33.43 102 GLU B N 1
ATOM 2086 C CA . GLU B 1 108 ? 15.379 26.186 23.721 1.00 32.67 102 GLU B CA 1
ATOM 2087 C C . GLU B 1 108 ? 16.807 25.802 23.374 1.00 34.95 102 GLU B C 1
ATOM 2088 O O . GLU B 1 108 ? 17.172 24.628 23.475 1.00 34.76 102 GLU B O 1
ATOM 2094 N N . THR B 1 109 ? 17.615 26.779 22.971 1.00 31.09 103 THR B N 1
ATOM 2095 C CA . THR B 1 109 ? 18.995 26.528 22.550 1.00 31.95 103 THR B CA 1
ATOM 2096 C C . THR B 1 109 ? 19.947 27.036 23.611 1.00 39.40 103 THR B C 1
ATOM 2097 O O . THR B 1 109 ? 19.797 28.172 24.066 1.00 40.31 103 THR B O 1
ATOM 2101 N N . HIS B 1 110 ? 20.932 26.195 23.990 1.00 36.20 104 HIS B N 1
ATOM 2102 C CA . HIS B 1 110 ? 21.964 26.538 24.960 1.00 35.90 104 HIS B CA 1
ATOM 2103 C C . HIS B 1 110 ? 23.327 26.586 24.284 1.00 40.48 104 HIS B C 1
ATOM 2104 O O . HIS B 1 110 ? 23.680 25.695 23.525 1.00 39.44 104 HIS B O 1
ATOM 2111 N N . ILE B 1 111 ? 24.094 27.629 24.575 1.00 39.83 105 ILE B N 1
ATOM 2112 C CA . ILE B 1 111 ? 25.481 27.765 24.125 1.00 41.51 105 ILE B CA 1
ATOM 2113 C C . ILE B 1 111 ? 26.329 27.976 25.392 1.00 45.02 105 ILE B C 1
ATOM 2114 O O . ILE B 1 111 ? 26.069 28.915 26.138 1.00 43.00 105 ILE B O 1
ATOM 2119 N N . LYS B 1 112 ? 27.323 27.109 25.639 1.00 43.64 106 LYS B N 1
ATOM 2120 C CA . LYS B 1 112 ? 28.203 27.241 26.818 1.00 44.26 106 LYS B CA 1
ATOM 2121 C C . LYS B 1 112 ? 29.084 28.487 26.714 1.00 50.83 106 LYS B C 1
ATOM 2122 O O . LYS B 1 112 ? 29.754 28.676 25.703 1.00 51.01 106 LYS B O 1
ATOM 2128 N N . VAL B 1 113 ? 29.052 29.373 27.727 1.00 48.39 107 VAL B N 1
ATOM 2129 C CA . VAL B 1 113 ? 29.904 30.573 27.700 1.00 49.09 107 VAL B CA 1
ATOM 2130 C C . VAL B 1 113 ? 31.396 30.142 27.711 1.00 55.81 107 VAL B C 1
ATOM 2131 O O . VAL B 1 113 ? 32.199 30.675 26.940 1.00 57.86 107 VAL B O 1
ATOM 2135 N N . ASP B 1 114 ? 31.715 29.108 28.507 1.00 52.80 108 ASP B N 1
ATOM 2136 C CA . ASP B 1 114 ? 33.033 28.494 28.641 1.00 54.35 108 ASP B CA 1
ATOM 2137 C C . ASP B 1 114 ? 33.456 27.806 27.347 1.00 60.01 108 ASP B C 1
ATOM 2138 O O . ASP B 1 114 ? 34.631 27.892 26.990 1.00 62.35 108 ASP B O 1
ATOM 2143 N N . ASP B 1 115 ? 32.503 27.164 26.622 1.00 54.85 109 ASP B N 1
ATOM 2144 C CA . ASP B 1 115 ? 32.768 26.518 25.327 1.00 53.95 109 ASP B CA 1
ATOM 2145 C C . ASP B 1 115 ? 31.709 26.935 24.278 1.00 54.25 109 ASP B C 1
ATOM 2146 O O . ASP B 1 115 ? 30.762 26.177 24.041 1.00 51.87 109 ASP B O 1
ATOM 2151 N N . PRO B 1 116 ? 31.848 28.132 23.634 1.00 50.35 110 PRO B N 1
ATOM 2152 C CA . PRO B 1 116 ? 30.824 28.579 22.665 1.00 49.49 110 PRO B CA 1
ATOM 2153 C C . PRO B 1 116 ? 30.700 27.712 21.404 1.00 52.92 110 PRO B C 1
ATOM 2154 O O . PRO B 1 116 ? 29.893 27.989 20.510 1.00 52.08 110 PRO B O 1
ATOM 2158 N N . THR B 1 117 ? 31.482 26.638 21.375 1.00 48.62 111 THR B N 1
ATOM 2159 C CA . THR B 1 117 ? 31.551 25.622 20.338 1.00 48.27 111 THR B CA 1
ATOM 2160 C C . THR B 1 117 ? 30.510 24.489 20.671 1.00 50.82 111 THR B C 1
ATOM 2161 O O . THR B 1 117 ? 30.100 23.742 19.786 1.00 50.82 111 THR B O 1
ATOM 2165 N N . ASP B 1 118 ? 30.057 24.426 21.937 1.00 44.81 112 ASP B N 1
ATOM 2166 C CA . ASP B 1 118 ? 29.065 23.483 22.447 1.00 42.87 112 ASP B CA 1
ATOM 2167 C C . ASP B 1 118 ? 27.683 24.149 22.364 1.00 42.52 112 ASP B C 1
ATOM 2168 O O . ASP B 1 118 ? 27.357 25.045 23.136 1.00 39.77 112 ASP B O 1
ATOM 2173 N N . VAL B 1 119 ? 26.906 23.728 21.377 1.00 39.40 113 VAL B N 1
ATOM 2174 C CA . VAL B 1 119 ? 25.566 24.222 21.080 1.00 38.51 113 VAL B CA 1
ATOM 2175 C C . VAL B 1 119 ? 24.643 23.013 21.084 1.00 40.84 113 VAL B C 1
ATOM 2176 O O . VAL B 1 119 ? 24.963 21.973 20.493 1.00 40.36 113 VAL B O 1
ATOM 2180 N N . GLU B 1 120 ? 23.504 23.158 21.766 1.00 35.52 114 GLU B N 1
ATOM 2181 C CA . GLU B 1 120 ? 22.476 22.139 21.855 1.00 33.59 114 GLU B CA 1
ATOM 2182 C C . GLU B 1 120 ? 21.093 22.767 21.952 1.00 37.50 114 GLU B C 1
ATOM 2183 O O . GLU B 1 120 ? 20.873 23.678 22.738 1.00 36.84 114 GLU B O 1
ATOM 2189 N N . THR B 1 121 ? 20.157 22.223 21.188 1.00 35.26 115 THR B N 1
ATOM 2190 C CA . THR B 1 121 ? 18.768 22.635 21.188 1.00 35.18 115 THR B CA 1
ATOM 2191 C C . THR B 1 121 ? 17.899 21.540 21.810 1.00 38.87 115 THR B C 1
ATOM 2192 O O . THR B 1 121 ? 18.075 20.346 21.516 1.00 38.36 115 THR B O 1
ATOM 2196 N N . TYR B 1 122 ? 16.944 21.966 22.632 1.00 35.23 116 TYR B N 1
ATOM 2197 C CA . TYR B 1 122 ? 15.898 21.116 23.224 1.00 35.13 116 TYR B CA 1
ATOM 2198 C C . TYR B 1 122 ? 14.576 21.549 22.574 1.00 38.38 116 TYR B C 1
ATOM 2199 O O . TYR B 1 122 ? 14.361 22.742 22.298 1.00 37.16 116 TYR B O 1
ATOM 2208 N N . GLU B 1 123 ? 13.720 20.574 22.321 1.00 33.60 117 GLU B N 1
ATOM 2209 C CA . GLU B 1 123 ? 12.436 20.761 21.665 1.00 34.26 117 GLU B CA 1
ATOM 2210 C C . GLU B 1 123 ? 11.287 20.444 22.626 1.00 35.82 117 GLU B C 1
ATOM 2211 O O . GLU B 1 123 ? 11.351 19.452 23.345 1.00 34.19 117 GLU B O 1
ATOM 2217 N N . TYR B 1 124 ? 10.272 21.322 22.681 1.00 33.25 118 TYR B N 1
ATOM 2218 C CA . TYR B 1 124 ? 9.085 21.119 23.508 1.00 33.01 118 TYR B CA 1
ATOM 2219 C C . TYR B 1 124 ? 7.889 21.020 22.612 1.00 38.57 118 TYR B C 1
ATOM 2220 O O . TYR B 1 124 ? 7.728 21.831 21.696 1.00 37.14 118 TYR B O 1
ATOM 2229 N N . ARG B 1 125 ? 7.058 20.000 22.858 1.00 37.03 119 ARG B N 1
ATOM 2230 C CA . ARG B 1 125 ? 5.817 19.779 22.114 1.00 38.11 119 ARG B CA 1
ATOM 2231 C C . ARG B 1 125 ? 4.716 19.383 23.091 1.00 40.29 119 ARG B C 1
ATOM 2232 O O . ARG B 1 125 ? 4.983 18.690 24.065 1.00 38.06 119 ARG B O 1
ATOM 2240 N N . ARG B 1 126 ? 3.496 19.865 22.856 1.00 38.03 120 ARG B N 1
ATOM 2241 C CA . ARG B 1 126 ? 2.334 19.494 23.653 1.00 37.99 120 ARG B CA 1
ATOM 2242 C C . ARG B 1 126 ? 1.723 18.259 23.012 1.00 42.86 120 ARG B C 1
ATOM 2243 O O . ARG B 1 126 ? 1.564 18.200 21.801 1.00 43.28 120 ARG B O 1
ATOM 2251 N N . ASP B 1 127 ? 1.416 17.263 23.826 1.00 39.75 121 ASP B N 1
ATOM 2252 C CA . ASP B 1 127 ? 0.816 16.025 23.390 1.00 39.85 121 ASP B CA 1
ATOM 2253 C C . ASP B 1 127 ? -0.184 15.673 24.493 1.00 40.98 121 ASP B C 1
ATOM 2254 O O . ASP B 1 127 ? 0.181 15.080 25.521 1.00 40.46 121 ASP B O 1
ATOM 2259 N N . GLY B 1 128 ? -1.430 16.088 24.289 1.00 34.31 122 GLY B N 1
ATOM 2260 C CA . GLY B 1 128 ? -2.464 15.912 25.292 1.00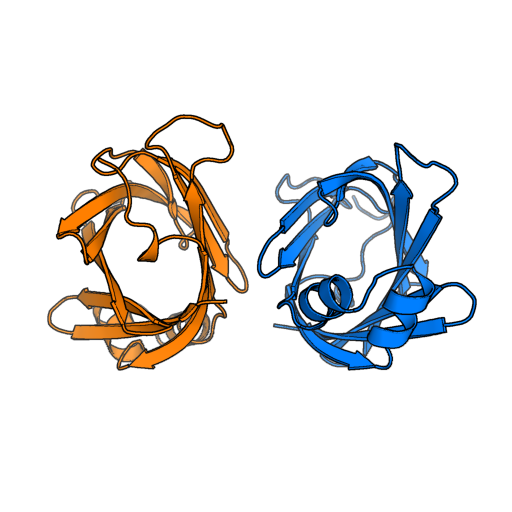 34.28 122 GLY B CA 1
ATOM 2261 C C . GLY B 1 128 ? -2.113 16.719 26.541 1.00 36.97 122 GLY B C 1
ATOM 2262 O O . GLY B 1 128 ? -1.711 17.891 26.443 1.00 34.62 122 GLY B O 1
ATOM 2263 N N . ASP B 1 129 ? -2.193 16.077 27.715 1.00 33.79 123 ASP B N 1
ATOM 2264 C CA . ASP B 1 129 ? -1.912 16.737 28.998 1.00 34.24 123 ASP B CA 1
ATOM 2265 C C . ASP B 1 129 ? -0.438 16.849 29.287 1.00 36.41 123 ASP B C 1
ATOM 2266 O O . ASP B 1 129 ? -0.058 17.266 30.374 1.00 35.24 123 ASP B O 1
ATOM 2271 N N . TYR B 1 130 ? 0.392 16.457 28.323 1.00 34.40 124 TYR B N 1
ATOM 2272 C CA . TYR B 1 130 ? 1.847 16.446 28.477 1.00 32.73 124 TYR B CA 1
ATOM 2273 C C . TYR B 1 130 ? 2.566 17.467 27.648 1.00 36.20 124 TYR B C 1
ATOM 2274 O O . TYR B 1 130 ? 2.139 17.827 26.548 1.00 34.98 124 TYR B O 1
ATOM 2283 N N . LEU B 1 131 ? 3.668 17.925 28.203 1.00 33.21 125 LEU B N 1
ATOM 2284 C CA . LEU B 1 131 ? 4.671 18.729 27.538 1.00 33.30 125 LEU B CA 1
ATOM 2285 C C . LEU B 1 131 ? 5.793 17.704 27.399 1.00 35.75 125 LEU B C 1
ATOM 2286 O O . LEU B 1 131 ? 6.208 17.119 28.389 1.00 34.27 125 LEU B O 1
ATOM 2291 N N . VAL B 1 132 ? 6.188 17.414 26.171 1.00 33.76 126 VAL B N 1
ATOM 2292 C CA . VAL B 1 132 ? 7.224 16.451 25.862 1.00 33.39 126 VAL B CA 1
ATOM 2293 C C . VAL B 1 132 ? 8.486 17.252 25.549 1.00 37.28 126 VAL B C 1
ATOM 2294 O O . VAL B 1 132 ? 8.483 18.115 24.667 1.00 36.05 126 VAL B O 1
ATOM 2298 N N . MET B 1 133 ? 9.567 16.939 26.260 1.00 33.80 127 MET B N 1
ATOM 2299 C CA . MET B 1 133 ? 10.861 17.550 26.010 1.00 32.91 127 MET B CA 1
ATOM 2300 C C . MET B 1 133 ? 11.701 16.520 25.246 1.00 34.88 127 MET B C 1
ATOM 2301 O O . MET B 1 133 ? 11.946 15.430 25.755 1.00 35.33 127 MET B O 1
ATOM 2306 N N . LYS B 1 134 ? 12.101 16.851 24.029 1.00 31.16 128 LYS B N 1
ATOM 2307 C CA . LYS B 1 134 ? 12.930 15.973 23.186 1.00 31.80 128 LYS B CA 1
ATOM 2308 C C . LYS B 1 134 ? 14.359 16.477 23.120 1.00 35.44 128 LYS B C 1
ATOM 2309 O O . LYS B 1 134 ? 14.592 17.680 22.994 1.00 33.34 128 LYS B O 1
ATOM 2315 N N . MET B 1 135 ? 15.317 15.563 23.270 1.00 35.00 129 MET B N 1
ATOM 2316 C CA . MET B 1 135 ? 16.758 15.884 23.259 1.00 35.38 129 MET B CA 1
ATOM 2317 C C . MET B 1 135 ? 17.480 14.821 22.474 1.00 37.14 129 MET B C 1
ATOM 2318 O O . MET B 1 135 ? 17.037 13.681 22.444 1.00 36.35 129 MET B O 1
ATOM 2323 N N . SER B 1 136 ? 18.570 15.184 21.813 1.00 35.67 130 SER B N 1
ATOM 2324 C CA . SER B 1 136 ? 19.394 14.236 21.045 1.00 35.82 130 SER B CA 1
ATOM 2325 C C . SER B 1 136 ? 20.836 14.671 21.067 1.00 39.34 130 SER B C 1
ATOM 2326 O O . SER B 1 136 ? 21.112 15.860 20.940 1.00 40.32 130 SER B O 1
ATOM 2329 N N . TRP B 1 137 ? 21.754 13.723 21.272 1.00 35.68 131 TRP B N 1
ATOM 2330 C CA . TRP B 1 137 ? 23.181 14.020 21.302 1.00 35.48 131 TRP B CA 1
ATOM 2331 C C . TRP B 1 137 ? 23.965 12.895 20.711 1.00 37.81 131 TRP B C 1
ATOM 2332 O O . TRP B 1 137 ? 23.928 11.799 21.249 1.00 37.72 131 TRP B O 1
ATOM 2343 N N . LYS B 1 138 ? 24.693 13.152 19.608 1.00 36.32 132 LYS B N 1
ATOM 2344 C CA . LYS B 1 138 ? 25.558 12.164 18.932 1.00 36.88 132 LYS B CA 1
ATOM 2345 C C . LYS B 1 138 ? 24.826 10.846 18.548 1.00 41.06 132 LYS B C 1
ATOM 2346 O O . LYS B 1 138 ? 25.360 9.749 18.736 1.00 41.10 132 LYS B O 1
ATOM 2352 N N . GLY B 1 139 ? 23.613 10.981 18.026 1.00 37.38 133 GLY B N 1
ATOM 2353 C CA . GLY B 1 139 ? 22.792 9.859 17.580 1.00 36.96 133 GLY B CA 1
ATOM 2354 C C . GLY B 1 139 ? 21.871 9.273 18.633 1.00 39.99 133 GLY B C 1
ATOM 2355 O O . GLY B 1 139 ? 21.032 8.424 18.311 1.00 40.33 133 GLY B O 1
ATOM 2356 N N . VAL B 1 140 ? 22.012 9.720 19.891 1.00 34.27 134 VAL B N 1
ATOM 2357 C CA . VAL B 1 140 ? 21.233 9.202 21.031 1.00 32.90 134 VAL B CA 1
ATOM 2358 C C . VAL B 1 140 ? 20.097 10.165 21.430 1.00 35.23 134 VAL B C 1
ATOM 2359 O O . VAL B 1 140 ? 20.350 11.235 21.982 1.00 33.48 134 VAL B O 1
ATOM 2363 N N . SER B 1 141 ? 18.849 9.733 21.174 1.00 32.18 135 SER B N 1
ATOM 2364 C CA . SER B 1 141 ? 17.607 10.476 21.405 1.00 31.25 135 SER B CA 1
ATOM 2365 C C . SER B 1 141 ? 16.888 10.068 22.683 1.00 35.77 135 SER B C 1
ATOM 2366 O O . SER B 1 141 ? 16.846 8.879 23.037 1.00 34.96 135 SER B O 1
ATOM 2369 N N . THR B 1 142 ? 16.261 11.065 23.322 1.00 31.51 136 THR B N 1
ATOM 2370 C CA . THR B 1 142 ? 15.488 10.906 24.543 1.00 31.15 136 THR B CA 1
ATOM 2371 C C . THR B 1 142 ? 14.219 11.775 24.545 1.00 33.53 136 THR B C 1
ATOM 2372 O O . THR B 1 142 ? 14.207 12.872 23.998 1.00 32.27 136 THR B O 1
ATOM 2376 N N . SER B 1 143 ? 13.193 11.303 25.245 1.00 31.88 137 SER B N 1
ATOM 2377 C CA . SER B 1 143 ? 11.937 12.019 25.460 1.00 30.88 137 SER B CA 1
ATOM 2378 C C . SER B 1 143 ? 11.632 12.021 26.934 1.00 32.59 137 SER B C 1
ATOM 2379 O O . SER B 1 143 ? 11.654 10.954 27.538 1.00 31.90 137 SER B O 1
ATOM 2382 N N . ARG B 1 144 ? 11.325 13.205 27.512 1.00 29.71 138 ARG B N 1
ATOM 2383 C CA . ARG B 1 144 ? 10.927 13.376 28.938 1.00 28.90 138 ARG B CA 1
ATOM 2384 C C . ARG B 1 144 ? 9.505 13.973 28.928 1.00 33.00 138 ARG B C 1
ATOM 2385 O O . ARG B 1 144 ? 9.252 14.960 28.226 1.00 33.14 138 ARG B O 1
ATOM 2393 N N . TYR B 1 145 ? 8.605 13.385 29.722 1.00 30.11 139 TYR B N 1
ATOM 2394 C CA . TYR B 1 145 ? 7.178 13.720 29.762 1.00 31.10 139 TYR B CA 1
ATOM 2395 C C . TYR B 1 145 ? 6.784 14.458 31.035 1.00 33.46 139 TYR B C 1
ATOM 2396 O O . TYR B 1 145 ? 6.863 13.930 32.151 1.00 31.97 139 TYR B O 1
ATOM 2405 N N . TYR B 1 146 ? 6.360 15.688 30.840 1.00 30.19 140 TYR B N 1
ATOM 2406 C CA . TYR B 1 146 ? 5.962 16.577 31.917 1.00 30.39 140 TYR B CA 1
ATOM 2407 C C . TYR B 1 146 ? 4.461 16.715 31.874 1.00 35.16 140 TYR B C 1
ATOM 2408 O O . TYR B 1 146 ? 3.911 17.171 30.874 1.00 36.72 140 TYR B O 1
ATOM 2417 N N . LYS B 1 147 ? 3.799 16.312 32.951 1.00 30.13 141 LYS B N 1
ATOM 2418 C CA . LYS B 1 147 ? 2.344 16.386 33.075 1.00 29.49 141 LYS B CA 1
ATOM 2419 C C . LYS B 1 147 ? 1.931 17.840 33.409 1.00 33.62 141 LYS B C 1
ATOM 2420 O O . LYS B 1 147 ? 2.477 18.438 34.337 1.00 30.83 141 LYS B O 1
ATOM 2426 N N . LYS B 1 148 ? 0.946 18.385 32.662 1.00 33.04 142 LYS B N 1
ATOM 2427 C CA . LYS B 1 148 ? 0.372 19.705 32.917 1.00 33.33 142 LYS B CA 1
ATOM 2428 C C . LYS B 1 148 ? -0.308 19.659 34.300 1.00 36.40 142 LYS B C 1
ATOM 2429 O O . LYS B 1 148 ? -1.074 18.744 34.570 1.00 34.88 142 LYS B O 1
ATOM 2435 N N . GLN B 1 149 ? 0.024 20.610 35.180 1.00 33.68 143 GLN B N 1
ATOM 2436 C CA . GLN B 1 149 ? -0.570 20.676 36.517 1.00 36.52 143 GLN B CA 1
ATOM 2437 C C . GLN B 1 149 ? -1.664 21.746 36.556 1.00 52.43 143 GLN B C 1
ATOM 2438 O O . GLN B 1 149 ? -2.594 21.583 37.363 1.00 68.01 143 GLN B O 1
#

Sequence (292 aa):
HHHHGSKTLPDKFLGTFKLERDENFDEYLKARGYGWIMRQVIKLAGVTKKFRNAASGKPDRYDMENLTTKKDTHHKDWALGEEFQDEALDSTQHKITFDLKDPNTLTETHIKVDDPTDVETYEYRRDGDYLVMKMSWKGVSTSRYYKKQKTLPDKFLGTFKLERDENFDEYLKARGYGWIMRQVIKLLAGVTKKFRNAASGKPDRYDMENLTTKKDTHHKDWALGEEFQDEALDSTQHKITFDLKDPNTLTETHIKVDDPTDVETYEYRRDGDYLVMKMSWKGVSTSRYYKKQ